Protein AF-A0A1A9C2Y1-F1 (afdb_monomer_lite)

Structure (mmCIF, N/CA/C/O backbone):
data_AF-A0A1A9C2Y1-F1
#
_entry.id   AF-A0A1A9C2Y1-F1
#
loop_
_atom_site.group_PDB
_atom_site.id
_atom_site.type_symbol
_atom_site.label_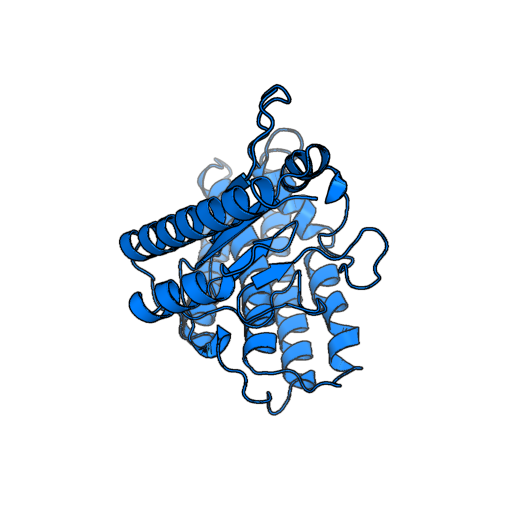atom_id
_atom_site.label_alt_id
_atom_site.label_comp_id
_atom_site.label_asym_id
_atom_site.label_entity_id
_atom_site.label_seq_id
_atom_site.pdbx_PDB_ins_code
_atom_site.Cartn_x
_atom_site.Cartn_y
_atom_site.Cartn_z
_atom_site.occupancy
_atom_site.B_iso_or_equiv
_atom_site.auth_seq_id
_atom_site.auth_comp_id
_atom_site.auth_asym_id
_atom_site.auth_atom_id
_atom_site.pdbx_PDB_model_num
ATOM 1 N N . MET A 1 1 ? -10.640 2.827 -10.480 1.00 33.88 1 MET A N 1
ATOM 2 C CA . MET A 1 1 ? -11.741 3.616 -9.890 1.00 33.88 1 MET A CA 1
ATOM 3 C C . MET A 1 1 ? -13.015 3.323 -10.674 1.00 33.88 1 MET A C 1
ATOM 5 O O . MET A 1 1 ? -13.205 3.885 -11.745 1.00 33.88 1 MET A O 1
ATOM 9 N N . LEU A 1 2 ? -13.829 2.359 -10.226 1.00 27.64 2 LEU A N 1
ATOM 10 C CA . LEU A 1 2 ? -15.118 2.088 -10.868 1.00 27.64 2 LEU A CA 1
ATOM 11 C C . LEU A 1 2 ? -16.067 3.246 -10.541 1.00 27.64 2 LEU A C 1
ATOM 13 O O . LEU A 1 2 ? -16.543 3.374 -9.415 1.00 27.64 2 LEU A O 1
ATOM 17 N N . LEU A 1 3 ? -16.323 4.096 -11.533 1.00 33.28 3 LEU A N 1
ATOM 18 C CA . LEU A 1 3 ? -17.452 5.016 -11.528 1.00 33.28 3 LEU A CA 1
ATOM 19 C C . LEU A 1 3 ? -18.730 4.173 -11.577 1.00 33.28 3 LEU A C 1
ATOM 21 O O . LEU A 1 3 ? -19.178 3.771 -12.648 1.00 33.28 3 LEU A O 1
ATOM 25 N N . LEU A 1 4 ? -19.321 3.885 -10.417 1.00 37.06 4 LEU A N 1
ATOM 26 C CA . LEU A 1 4 ? -20.728 3.502 -10.385 1.00 37.06 4 LEU A CA 1
ATOM 27 C C . LEU A 1 4 ? -21.527 4.713 -10.894 1.00 37.06 4 LEU A C 1
ATOM 29 O O . LEU A 1 4 ? -21.387 5.803 -10.328 1.00 37.06 4 LEU A O 1
ATOM 33 N N . PRO A 1 5 ? -22.342 4.577 -11.956 1.00 35.84 5 PRO A N 1
ATOM 34 C CA . PRO A 1 5 ? -23.186 5.672 -12.403 1.00 35.84 5 PRO A CA 1
ATOM 35 C C . PRO A 1 5 ? -24.089 6.107 -11.246 1.00 35.84 5 PRO A C 1
ATOM 37 O O . PRO A 1 5 ? -24.613 5.284 -10.495 1.00 35.84 5 PRO A O 1
ATOM 40 N N . ALA A 1 6 ? -24.245 7.422 -11.112 1.00 44.12 6 ALA A N 1
ATOM 41 C CA . ALA A 1 6 ? -24.878 8.156 -10.019 1.00 44.12 6 ALA A CA 1
ATOM 42 C C . ALA A 1 6 ? -26.389 7.884 -9.804 1.00 44.12 6 ALA A C 1
ATOM 44 O O . ALA A 1 6 ? -27.180 8.818 -9.675 1.00 44.12 6 ALA A O 1
ATOM 45 N N . ARG A 1 7 ? -26.843 6.624 -9.774 1.00 46.31 7 ARG A N 1
ATOM 46 C CA . ARG A 1 7 ? -28.264 6.261 -9.630 1.00 46.31 7 ARG A CA 1
ATOM 47 C C . ARG A 1 7 ? -28.515 4.999 -8.811 1.00 46.31 7 ARG A C 1
ATOM 49 O O . ARG A 1 7 ? -29.387 4.204 -9.145 1.00 46.31 7 ARG A O 1
ATOM 56 N N . VAL A 1 8 ? -27.859 4.854 -7.666 1.00 49.91 8 VAL A N 1
ATOM 57 C CA . VAL A 1 8 ? -28.444 4.032 -6.600 1.00 49.91 8 VAL A CA 1
ATOM 58 C C . VAL A 1 8 ? -29.188 4.975 -5.661 1.00 49.91 8 VAL A C 1
ATOM 60 O O . VAL A 1 8 ? -28.622 5.534 -4.732 1.00 49.91 8 VAL A O 1
ATOM 63 N N . ARG A 1 9 ? -30.492 5.164 -5.908 1.00 54.16 9 ARG A N 1
ATOM 64 C CA . ARG A 1 9 ? -31.430 5.887 -5.022 1.00 54.16 9 ARG A CA 1
ATOM 65 C C . ARG A 1 9 ? -31.745 5.072 -3.754 1.00 54.16 9 ARG A C 1
ATOM 67 O O . ARG A 1 9 ? -32.854 5.130 -3.233 1.00 54.16 9 ARG A O 1
ATOM 74 N N . ARG A 1 10 ? -30.805 4.243 -3.298 1.00 66.25 10 ARG A N 1
ATOM 75 C CA . ARG A 1 10 ? -30.921 3.520 -2.033 1.00 66.25 10 ARG A CA 1
ATOM 76 C C . ARG A 1 10 ? -30.261 4.386 -0.972 1.00 66.25 10 ARG A C 1
ATOM 78 O O . ARG A 1 10 ? -29.256 5.035 -1.241 1.00 66.25 10 ARG A O 1
ATOM 85 N N . ARG A 1 11 ? -30.866 4.422 0.209 1.00 75.75 11 ARG A N 1
ATOM 86 C CA . ARG A 1 11 ? -30.309 5.044 1.409 1.00 75.75 11 ARG A CA 1
ATOM 87 C C . ARG A 1 11 ? -29.709 3.911 2.245 1.00 75.75 11 ARG A C 1
ATOM 89 O O . ARG A 1 11 ? -30.398 3.429 3.141 1.00 75.75 11 ARG A O 1
ATOM 96 N N . PRO A 1 12 ? -28.535 3.362 1.867 1.00 85.25 12 PRO A N 1
ATOM 97 C CA . PRO A 1 12 ? -27.938 2.279 2.635 1.00 85.25 12 PRO A CA 1
ATOM 98 C C . PRO A 1 12 ? -27.649 2.769 4.053 1.00 85.25 12 PRO A C 1
ATOM 100 O O . PRO A 1 12 ? -27.419 3.955 4.247 1.00 85.25 12 PRO A O 1
ATOM 103 N N . VAL A 1 13 ? -27.635 1.867 5.030 1.00 88.50 13 VAL A N 1
ATOM 104 C CA . VAL A 1 13 ? -27.127 2.181 6.378 1.00 88.50 13 VAL A CA 1
ATOM 105 C C . VAL A 1 13 ? -25.597 2.072 6.439 1.00 88.50 13 VAL A C 1
ATOM 107 O O . VAL A 1 13 ? -24.958 2.739 7.251 1.00 88.50 13 VAL A O 1
ATOM 110 N N . LEU A 1 14 ? -25.016 1.282 5.527 1.00 92.44 14 LEU A N 1
ATOM 111 C CA . LEU A 1 14 ? -23.586 1.029 5.385 1.00 92.44 14 LEU A CA 1
ATOM 112 C C . LEU A 1 14 ? -23.216 0.808 3.909 1.00 92.44 14 LEU A C 1
ATOM 114 O O . LEU A 1 14 ? -23.915 0.094 3.189 1.00 92.44 14 LEU A O 1
ATOM 118 N N . GLN A 1 15 ? -22.095 1.381 3.479 1.00 93.44 15 GLN A N 1
ATOM 119 C CA . GLN A 1 15 ? -21.384 1.015 2.255 1.00 93.44 15 GLN A CA 1
ATOM 120 C C . GLN A 1 15 ? -20.050 0.369 2.630 1.00 93.44 15 GLN A C 1
ATOM 122 O O . GLN A 1 15 ? -19.285 0.948 3.394 1.00 93.44 15 GLN A O 1
ATOM 127 N N . CYS A 1 16 ? -19.733 -0.786 2.052 1.00 94.12 16 CYS A N 1
ATOM 128 C CA . CYS A 1 16 ? -18.416 -1.400 2.191 1.00 94.12 16 CYS A CA 1
ATOM 129 C C . CYS A 1 16 ? -17.666 -1.313 0.863 1.00 94.12 16 CYS A C 1
ATOM 131 O O . CYS A 1 16 ? -18.211 -1.668 -0.182 1.00 94.12 16 CYS A O 1
ATOM 133 N N . SER A 1 17 ? -16.424 -0.841 0.905 1.00 92.44 17 SER A N 1
ATOM 134 C CA . SER A 1 17 ? -15.496 -0.879 -0.222 1.00 92.44 17 SER A CA 1
ATOM 135 C C . SER A 1 17 ? -14.373 -1.836 0.143 1.00 92.44 17 SER A C 1
ATOM 137 O O . SER A 1 17 ? -13.607 -1.549 1.057 1.00 92.44 17 SER A O 1
ATOM 139 N N . LEU A 1 18 ? -14.304 -2.976 -0.539 1.00 94.19 18 LEU A N 1
ATOM 140 C CA . LEU A 1 18 ? -13.282 -3.990 -0.290 1.00 94.19 18 LEU A CA 1
ATOM 141 C C . LEU A 1 18 ? -12.064 -3.708 -1.159 1.00 94.19 18 LEU A C 1
ATOM 143 O O . LEU A 1 18 ? -12.190 -3.597 -2.380 1.00 94.19 18 LEU A O 1
ATOM 147 N N . HIS A 1 19 ? -10.908 -3.596 -0.525 1.00 91.19 19 HIS A N 1
ATOM 148 C CA . HIS A 1 19 ? -9.633 -3.328 -1.168 1.00 91.19 19 HIS A CA 1
ATOM 149 C C . HIS A 1 19 ? -8.573 -4.304 -0.678 1.00 91.19 19 HIS A C 1
ATOM 151 O O . HIS A 1 19 ? -8.738 -5.011 0.322 1.00 91.19 19 HIS A O 1
ATOM 157 N N . SER A 1 20 ? -7.486 -4.354 -1.433 1.00 87.81 20 SER A N 1
ATOM 158 C CA . SER A 1 20 ? -6.290 -5.071 -1.046 1.00 87.81 20 SER A CA 1
ATOM 159 C C . SER A 1 20 ? -5.116 -4.120 -1.165 1.00 87.81 20 SER A C 1
ATOM 161 O O . SER A 1 20 ? -4.866 -3.557 -2.236 1.00 87.81 20 SER A O 1
ATOM 163 N N . VAL A 1 21 ? -4.405 -3.954 -0.057 1.00 88.69 21 VAL A N 1
ATOM 164 C CA . VAL A 1 21 ? -3.142 -3.232 -0.038 1.00 88.69 21 VAL A CA 1
ATOM 165 C C . VAL A 1 21 ? -2.031 -4.192 -0.457 1.00 88.69 21 VAL A C 1
ATOM 167 O O . VAL A 1 21 ? -2.043 -5.366 -0.090 1.00 88.69 21 VAL A O 1
ATOM 170 N N . ASP A 1 22 ? -1.068 -3.704 -1.241 1.00 89.94 22 ASP A N 1
ATOM 171 C CA . ASP A 1 22 ? 0.021 -4.545 -1.749 1.00 89.94 22 ASP A CA 1
ATOM 172 C C . ASP A 1 22 ? 0.800 -5.192 -0.591 1.00 89.94 22 ASP A C 1
ATOM 174 O O . ASP A 1 22 ? 0.931 -6.413 -0.537 1.00 89.94 22 ASP A O 1
ATOM 178 N N . ALA A 1 23 ? 1.258 -4.380 0.368 1.00 94.38 23 ALA A N 1
ATOM 179 C CA . ALA A 1 23 ? 2.006 -4.836 1.533 1.00 94.38 23 ALA A CA 1
ATOM 180 C C . ALA A 1 23 ? 1.654 -4.048 2.805 1.00 94.38 23 ALA A C 1
ATOM 182 O O . ALA A 1 23 ? 1.215 -2.902 2.708 1.00 94.38 23 ALA A O 1
ATOM 183 N N . GLY A 1 24 ? 1.877 -4.642 3.981 1.00 94.31 24 GLY A N 1
ATOM 184 C CA . GLY A 1 24 ? 1.670 -3.991 5.282 1.00 94.31 24 GLY A CA 1
ATOM 185 C C . GLY A 1 24 ? 0.823 -4.825 6.243 1.00 94.31 24 GLY A C 1
ATOM 186 O O . GLY A 1 24 ? 0.864 -6.055 6.220 1.00 94.31 24 GLY A O 1
ATOM 187 N N . GLY A 1 25 ? 0.056 -4.146 7.091 1.00 94.69 25 GLY A N 1
ATOM 188 C CA . GLY A 1 25 ? -0.995 -4.727 7.924 1.00 94.69 25 GLY A CA 1
ATOM 189 C C . GLY A 1 25 ? -2.395 -4.444 7.372 1.00 94.69 25 GLY A C 1
ATOM 190 O O . GLY A 1 25 ? -2.571 -3.685 6.416 1.00 94.69 25 GLY A O 1
ATOM 191 N N . SER A 1 26 ? -3.410 -5.049 7.983 1.00 95.44 26 SER A N 1
ATOM 192 C CA . SER A 1 26 ? -4.811 -4.767 7.666 1.00 95.44 26 SER A CA 1
ATOM 193 C C . SER A 1 26 ? -5.324 -3.551 8.431 1.00 95.44 26 SER A C 1
ATOM 195 O O . SER A 1 26 ? -4.940 -3.316 9.579 1.00 95.44 26 SER A O 1
ATOM 197 N N . TRP A 1 27 ? -6.204 -2.782 7.794 1.00 94.06 27 TRP A N 1
ATOM 198 C CA . TRP A 1 27 ? -6.873 -1.640 8.405 1.00 94.06 27 TRP A CA 1
ATOM 199 C C . TRP A 1 27 ? -8.225 -1.345 7.757 1.00 94.06 27 TRP A C 1
ATOM 201 O O . TRP A 1 27 ? -8.563 -1.845 6.684 1.00 94.06 27 TRP A O 1
ATOM 211 N N . VAL A 1 28 ? -9.010 -0.506 8.427 1.00 92.44 28 VAL A N 1
ATOM 212 C CA . VAL A 1 28 ? -10.295 -0.003 7.965 1.00 92.44 28 VAL A CA 1
ATOM 213 C C . VAL A 1 28 ? -10.290 1.516 8.019 1.00 92.44 28 VAL A C 1
ATOM 215 O O . VAL A 1 28 ? -10.006 2.094 9.065 1.00 92.44 28 VAL A O 1
ATOM 218 N N . GLN A 1 29 ? -10.679 2.165 6.923 1.00 89.81 29 GLN A N 1
ATOM 219 C CA . GLN A 1 29 ? -11.060 3.575 6.939 1.00 89.81 29 GLN A CA 1
ATOM 220 C C . GLN A 1 29 ? -12.571 3.720 7.069 1.00 89.81 29 GLN A C 1
ATOM 222 O O . GLN A 1 29 ? -13.332 3.118 6.312 1.00 89.81 29 GLN A O 1
ATOM 227 N N . LEU A 1 30 ? -13.018 4.578 7.972 1.00 89.44 30 LEU A N 1
ATOM 228 C CA . LEU A 1 30 ? -14.420 4.843 8.233 1.00 89.44 30 LEU A CA 1
ATOM 229 C C . LEU A 1 30 ? -14.751 6.306 7.958 1.00 89.44 30 LEU A C 1
ATOM 231 O O . LEU A 1 30 ? -14.003 7.198 8.341 1.00 89.44 30 LEU A O 1
ATOM 235 N N . THR A 1 31 ? -15.907 6.585 7.359 1.00 87.12 31 THR A N 1
ATOM 236 C CA . THR A 1 31 ? -16.425 7.969 7.290 1.00 87.12 31 THR A CA 1
ATOM 237 C C . THR A 1 31 ? -17.151 8.405 8.563 1.00 87.12 31 THR A C 1
ATOM 239 O O . THR A 1 31 ? -17.426 9.589 8.738 1.00 87.12 31 THR A O 1
ATOM 242 N N . ARG A 1 32 ? -17.487 7.451 9.437 1.00 86.25 32 ARG A N 1
ATOM 243 C CA . ARG A 1 32 ? -18.058 7.652 10.772 1.00 86.25 32 ARG A CA 1
ATOM 244 C C . ARG A 1 32 ? -17.702 6.454 11.639 1.00 86.25 32 ARG A C 1
ATOM 246 O O . ARG A 1 32 ? -17.682 5.335 11.134 1.00 86.25 32 ARG A O 1
ATOM 253 N N . GLU A 1 33 ? -17.502 6.675 12.932 1.00 88.81 33 GLU A N 1
ATOM 254 C CA . GLU A 1 33 ? -17.335 5.593 13.900 1.00 88.81 33 GLU A CA 1
ATOM 255 C C . GLU A 1 33 ? -18.442 4.530 13.813 1.00 88.81 33 GLU A C 1
ATOM 257 O O . GLU A 1 33 ? -19.633 4.830 13.647 1.00 88.81 33 GLU A O 1
ATOM 262 N N . LEU A 1 34 ? -18.014 3.276 13.958 1.00 91.69 34 LEU A N 1
ATOM 263 C CA . LEU A 1 34 ? -18.851 2.086 14.064 1.00 91.69 34 LEU A CA 1
ATOM 264 C C . LEU A 1 34 ? -18.491 1.368 15.375 1.00 91.69 34 LEU A C 1
ATOM 266 O O . LEU A 1 34 ? -17.497 0.635 15.419 1.00 91.69 34 LEU A O 1
ATOM 270 N N . PRO A 1 35 ? -19.254 1.585 16.464 1.00 91.25 35 PRO A N 1
ATOM 271 C CA . PRO A 1 35 ? -18.962 0.998 17.767 1.00 91.25 35 PRO A CA 1
ATOM 272 C C . PRO A 1 35 ? -18.840 -0.525 17.708 1.00 91.25 35 PRO A C 1
ATOM 274 O O . PRO A 1 35 ? -19.635 -1.199 17.049 1.00 91.25 35 PRO A O 1
ATOM 277 N N . GLY A 1 36 ? -17.841 -1.067 18.404 1.00 90.69 36 GLY A N 1
ATOM 278 C CA . GLY A 1 36 ? -17.565 -2.505 18.461 1.00 90.69 36 GLY A CA 1
ATOM 279 C C . GLY A 1 36 ? -16.817 -3.077 17.252 1.00 90.69 36 GLY A C 1
ATOM 280 O O . GLY A 1 36 ? -16.314 -4.193 17.351 1.00 90.69 36 GLY A O 1
ATOM 281 N N . LEU A 1 37 ? -16.670 -2.327 16.149 1.00 94.81 37 LEU A N 1
ATOM 282 C CA . LEU A 1 37 ? -15.955 -2.819 14.967 1.00 94.81 37 LEU A CA 1
ATOM 283 C C . LEU A 1 37 ? -14.483 -3.115 15.267 1.00 94.81 37 LEU A C 1
ATOM 285 O O . LEU A 1 37 ? -13.979 -4.141 14.834 1.00 94.81 37 LEU A O 1
ATOM 289 N N . ALA A 1 38 ? -13.817 -2.249 16.034 1.00 93.50 38 ALA A N 1
ATOM 290 C CA . ALA A 1 38 ? -12.411 -2.403 16.402 1.00 93.50 38 ALA A CA 1
ATOM 291 C C . ALA A 1 38 ? -12.095 -3.775 17.018 1.00 93.50 38 ALA A C 1
ATOM 293 O O . ALA A 1 38 ? -11.135 -4.429 16.619 1.00 93.50 38 ALA A O 1
ATOM 294 N N . ALA A 1 39 ? -12.929 -4.223 17.962 1.00 94.69 39 ALA A N 1
ATOM 295 C CA . ALA A 1 39 ? -12.747 -5.502 18.639 1.00 94.69 39 ALA A CA 1
ATOM 296 C C . ALA A 1 39 ? -12.915 -6.678 17.665 1.00 94.69 39 ALA A C 1
ATOM 298 O O . ALA A 1 39 ? -12.020 -7.510 17.559 1.00 94.69 39 ALA A O 1
ATOM 299 N N . ALA A 1 40 ? -14.010 -6.694 16.897 1.00 96.38 40 ALA A N 1
ATOM 300 C CA . ALA A 1 40 ? -14.280 -7.754 15.923 1.00 96.38 40 ALA A CA 1
ATOM 301 C C . ALA A 1 40 ? -13.228 -7.805 14.798 1.00 96.38 40 ALA A C 1
ATOM 303 O O . ALA A 1 40 ? -12.848 -8.880 14.332 1.00 96.38 40 ALA A O 1
ATOM 304 N N . PHE A 1 41 ? -12.742 -6.638 14.368 1.00 96.75 41 PHE A N 1
ATOM 305 C CA . PHE A 1 41 ? -11.680 -6.513 13.378 1.00 96.75 41 PHE A CA 1
ATOM 306 C C . PHE A 1 41 ? -10.367 -7.102 13.900 1.00 96.75 41 PHE A C 1
ATOM 308 O O . PHE A 1 41 ? -9.785 -7.971 13.252 1.00 96.75 41 PHE A O 1
ATOM 315 N N . GLY A 1 42 ? -9.941 -6.695 15.100 1.00 96.31 42 GLY A N 1
ATOM 316 C CA . GLY A 1 42 ? -8.719 -7.202 15.721 1.00 96.31 42 GLY A CA 1
ATOM 317 C C . GLY A 1 42 ? -8.761 -8.702 16.013 1.00 96.31 42 GLY A C 1
ATOM 318 O O . GLY A 1 42 ? -7.795 -9.401 15.722 1.00 96.31 42 GLY A O 1
ATOM 319 N N . GLU A 1 43 ? -9.888 -9.218 16.510 1.00 97.56 43 GLU A N 1
ATOM 320 C CA . GLU A 1 43 ? -10.086 -10.654 16.754 1.00 97.56 43 GLU A CA 1
ATOM 321 C C . GLU A 1 43 ? -9.965 -11.462 15.457 1.00 97.56 43 GLU A C 1
ATOM 323 O O . GLU A 1 43 ? -9.186 -12.413 15.379 1.00 97.56 43 GLU A O 1
ATOM 328 N N . SER A 1 44 ? -10.648 -11.028 14.391 1.00 98.25 44 SER A N 1
ATOM 329 C CA . SER A 1 44 ? -10.538 -11.687 13.091 1.00 98.25 44 SER A CA 1
ATOM 330 C C . SER A 1 44 ? -9.116 -11.646 12.529 1.00 98.25 44 SER A C 1
ATOM 332 O O . SER A 1 44 ? -8.694 -12.623 11.911 1.00 98.25 44 SER A O 1
ATOM 334 N N . ALA A 1 45 ? -8.403 -10.530 12.686 1.00 97.44 45 ALA A N 1
ATOM 335 C CA . ALA A 1 45 ? -7.035 -10.395 12.202 1.00 97.44 45 ALA A CA 1
ATOM 336 C C . ALA A 1 45 ? -6.090 -11.344 12.960 1.00 97.44 45 ALA A C 1
ATOM 338 O O . ALA A 1 45 ? -5.323 -12.083 12.336 1.00 97.44 45 ALA A O 1
ATOM 339 N N . ALA A 1 46 ? -6.216 -11.399 14.290 1.00 97.38 46 ALA A N 1
ATOM 340 C CA . ALA A 1 46 ? -5.429 -12.272 15.154 1.00 97.38 46 ALA A CA 1
ATOM 341 C C . ALA A 1 46 ? -5.638 -13.760 14.827 1.00 97.38 46 ALA A C 1
ATOM 343 O O . ALA A 1 46 ? -4.662 -14.480 14.616 1.00 97.38 46 ALA A O 1
ATOM 344 N N . GLU A 1 47 ? -6.890 -14.217 14.702 1.00 98.25 47 GLU A N 1
ATOM 345 C CA . GLU A 1 47 ? -7.205 -15.616 14.366 1.00 98.25 47 GLU A CA 1
ATOM 346 C C . GLU A 1 47 ? -6.643 -16.051 13.005 1.00 98.25 47 GLU A C 1
ATOM 348 O O . GLU A 1 47 ? -6.246 -17.203 12.819 1.00 98.25 47 GLU A O 1
ATOM 353 N N . LEU A 1 48 ? -6.583 -15.128 12.043 1.00 98.06 48 LEU A N 1
ATOM 354 C CA . LEU A 1 48 ? -6.097 -15.400 10.689 1.00 98.06 48 LEU A CA 1
ATOM 355 C C . LEU A 1 48 ? -4.583 -15.167 10.536 1.00 98.06 48 LEU A C 1
ATOM 357 O O . LEU A 1 48 ? -4.011 -15.485 9.482 1.00 98.06 48 LEU A O 1
ATOM 361 N N . GLY A 1 49 ? -3.919 -14.661 11.580 1.00 97.00 49 GLY A N 1
ATOM 362 C CA . GLY A 1 49 ? -2.498 -14.318 11.573 1.00 97.00 49 GLY A CA 1
ATOM 363 C C . GLY A 1 49 ? -2.175 -13.144 10.645 1.00 97.00 49 GLY A C 1
ATOM 364 O O . GLY A 1 49 ? -1.152 -13.165 9.951 1.00 97.00 49 GLY A O 1
ATOM 365 N N . ILE A 1 50 ? -3.062 -12.151 10.576 1.00 97.50 50 ILE A N 1
ATOM 366 C CA . ILE A 1 50 ? -2.904 -10.930 9.781 1.00 97.50 50 ILE A CA 1
ATOM 367 C C . ILE A 1 50 ? -2.538 -9.786 10.744 1.00 97.50 50 ILE A C 1
ATOM 369 O O . ILE A 1 50 ? -3.326 -9.500 11.642 1.00 97.50 50 ILE A O 1
ATOM 373 N N . PRO A 1 51 ? -1.372 -9.132 10.594 1.00 95.94 51 PRO A N 1
ATOM 374 C CA . PRO A 1 51 ? -0.989 -8.005 11.443 1.00 95.94 51 PRO A CA 1
ATOM 375 C C . PRO A 1 51 ? -1.932 -6.822 11.233 1.00 95.94 51 PRO A C 1
ATOM 377 O O . PRO A 1 51 ? -2.372 -6.576 10.104 1.00 95.94 51 PRO A O 1
ATOM 380 N N . LEU A 1 52 ? -2.211 -6.066 12.292 1.00 94.44 52 LEU A N 1
ATOM 381 C CA . LEU A 1 52 ? -2.934 -4.802 12.172 1.00 94.44 52 LEU A CA 1
ATOM 382 C C . LEU A 1 52 ? -1.971 -3.687 11.783 1.00 94.44 52 LEU A C 1
ATOM 384 O O . LEU A 1 52 ? -0.875 -3.586 12.327 1.00 94.44 52 LEU A O 1
ATOM 388 N N . GLN A 1 53 ? -2.394 -2.827 10.862 1.00 90.62 53 GLN A N 1
ATOM 389 C CA . GLN A 1 53 ? -1.612 -1.658 10.491 1.00 90.62 53 GLN A CA 1
ATOM 390 C C . GLN A 1 53 ? -1.712 -0.593 11.590 1.00 90.62 53 GLN A C 1
ATOM 392 O O . GLN A 1 53 ? -2.795 -0.088 11.903 1.00 90.62 53 GLN A O 1
ATOM 397 N N . HIS A 1 54 ? -0.563 -0.234 12.154 1.00 83.31 54 HIS A N 1
ATOM 398 C CA . HIS A 1 54 ? -0.392 0.928 13.016 1.00 83.31 54 HIS A CA 1
ATOM 399 C C . HIS A 1 54 ? 0.257 2.054 12.214 1.00 83.31 54 HIS A C 1
ATOM 401 O O . HIS A 1 54 ? 1.350 1.888 11.679 1.00 83.31 54 HIS A O 1
ATOM 407 N N . GLY A 1 55 ? -0.451 3.181 12.105 1.00 66.38 55 GLY A N 1
ATOM 408 C CA . GLY A 1 55 ? -0.081 4.276 11.209 1.00 66.38 55 GLY A CA 1
ATOM 409 C C . GLY A 1 55 ? -0.311 3.904 9.740 1.00 66.38 55 GLY A C 1
ATOM 410 O O . GLY A 1 55 ? 0.086 2.842 9.277 1.00 66.38 55 GLY A O 1
ATOM 411 N N . THR A 1 56 ? -0.968 4.762 8.971 1.00 63.88 56 THR A N 1
ATOM 412 C CA . THR A 1 56 ? -1.028 4.639 7.505 1.00 63.88 56 THR A CA 1
ATOM 413 C C . THR A 1 56 ? -0.520 5.933 6.903 1.00 63.88 56 THR A C 1
ATOM 415 O O . THR A 1 56 ? -0.617 6.978 7.541 1.00 63.88 56 THR A O 1
ATOM 418 N N . TYR A 1 57 ? 0.009 5.890 5.678 1.00 62.31 57 TYR A N 1
ATOM 419 C CA . TYR A 1 57 ? 0.462 7.107 4.999 1.00 62.31 57 TYR A CA 1
ATOM 420 C C . TYR A 1 57 ? -0.634 8.177 4.964 1.00 62.31 57 TYR A C 1
ATOM 422 O O . TYR A 1 57 ? -0.346 9.318 5.279 1.00 62.31 57 TYR A O 1
ATOM 430 N N . ASP A 1 58 ? -1.888 7.801 4.697 1.00 61.44 58 ASP A N 1
ATOM 431 C CA . ASP A 1 58 ? -3.003 8.748 4.560 1.00 61.44 58 ASP A CA 1
ATOM 432 C C . ASP A 1 58 ? -3.607 9.209 5.906 1.00 61.44 58 ASP A C 1
ATOM 434 O O . ASP A 1 58 ? -4.298 10.229 5.952 1.00 61.44 58 ASP A O 1
ATOM 438 N N . ALA A 1 59 ? -3.343 8.488 7.004 1.00 57.22 59 ALA A N 1
ATOM 439 C CA . ALA A 1 59 ? -3.916 8.755 8.330 1.00 57.22 59 ALA A CA 1
ATOM 440 C C . ALA A 1 59 ? -2.868 8.879 9.449 1.00 57.22 59 ALA A C 1
ATOM 442 O O . ALA A 1 59 ? -3.207 8.738 10.627 1.00 57.22 59 ALA A O 1
ATOM 443 N N . LEU A 1 60 ? -1.604 9.148 9.101 1.00 60.97 60 LEU A N 1
ATOM 444 C CA . LEU A 1 60 ? -0.481 9.180 10.048 1.00 60.97 60 LEU A CA 1
ATOM 445 C C . LEU A 1 60 ? -0.696 10.184 11.195 1.00 60.97 60 LEU A C 1
ATOM 447 O O . LEU A 1 60 ? -0.205 9.973 12.297 1.00 60.97 60 LEU A O 1
ATOM 451 N N . TYR A 1 61 ? -1.472 11.245 10.950 1.00 60.56 61 TYR A N 1
ATOM 452 C CA . TYR A 1 61 ? -1.793 12.293 11.928 1.00 60.56 61 TYR A CA 1
ATOM 453 C C . TYR A 1 61 ? -3.214 12.216 12.493 1.00 60.56 61 TYR A C 1
ATOM 455 O O . TYR A 1 61 ? -3.673 13.167 13.123 1.00 60.56 61 TYR A O 1
ATOM 463 N N . TRP A 1 62 ? -3.967 11.155 12.200 1.00 67.94 62 TRP A N 1
ATOM 464 C CA . TRP A 1 62 ? -5.350 11.064 12.659 1.00 67.94 62 TRP A CA 1
ATOM 465 C C . TRP A 1 62 ? -5.391 10.537 14.090 1.00 67.94 62 TRP A C 1
ATOM 467 O O . TRP A 1 62 ? -4.728 9.549 14.416 1.00 67.94 62 TRP A O 1
ATOM 477 N N . ASP A 1 63 ? -6.228 11.155 14.921 1.00 60.62 63 ASP A N 1
ATOM 478 C CA . ASP A 1 63 ? -6.628 10.580 16.202 1.00 60.62 63 ASP A CA 1
ATOM 479 C C . ASP A 1 63 ? -7.508 9.360 15.918 1.00 60.62 63 ASP A C 1
ATOM 481 O O . ASP A 1 63 ? -8.700 9.461 15.625 1.00 60.62 63 ASP A O 1
ATOM 485 N N . ASN A 1 64 ? -6.879 8.190 15.923 1.00 69.00 64 ASN A N 1
ATOM 486 C CA . ASN A 1 64 ? -7.520 6.938 15.558 1.00 69.00 64 ASN A CA 1
ATOM 487 C C . ASN A 1 64 ? -8.062 6.234 16.814 1.00 69.00 64 ASN A C 1
ATOM 489 O O . ASN A 1 64 ? -7.332 6.105 17.800 1.00 69.00 64 ASN A O 1
ATOM 493 N N . PRO A 1 65 ? -9.315 5.741 16.801 1.00 62.56 65 PRO A N 1
ATOM 494 C CA . PRO A 1 65 ? -9.960 5.158 17.982 1.00 62.56 65 PRO A CA 1
ATOM 495 C C . PRO A 1 65 ? -9.312 3.846 18.445 1.00 62.56 65 PRO A C 1
ATOM 497 O O . PRO A 1 65 ? -9.450 3.463 19.607 1.00 62.56 65 PRO A O 1
ATOM 500 N N . SER A 1 66 ? -8.628 3.133 17.547 1.00 75.88 66 SER A N 1
ATOM 501 C CA . SER A 1 66 ? -7.944 1.875 17.844 1.00 75.88 66 SER A CA 1
ATOM 502 C C . SER A 1 66 ? -6.951 1.502 16.733 1.00 75.88 66 SER A C 1
ATOM 504 O O . SER A 1 66 ? -7.064 2.016 15.617 1.00 75.88 66 SER A O 1
ATOM 506 N N . PRO A 1 67 ? -6.027 0.555 16.985 1.00 78.12 67 PRO A N 1
ATOM 507 C CA . PRO A 1 67 ? -5.225 -0.083 15.942 1.00 78.12 67 PRO A CA 1
ATOM 508 C C . PRO A 1 67 ? -6.044 -0.509 14.722 1.00 78.12 67 PRO A C 1
ATOM 510 O O . PRO A 1 67 ? -7.134 -1.064 14.879 1.00 78.12 67 PRO A O 1
ATOM 513 N N . GLY A 1 68 ? -5.531 -0.240 13.520 1.00 84.81 68 GLY A N 1
ATOM 514 C CA . GLY A 1 68 ? -6.174 -0.618 12.264 1.00 84.81 68 GLY A CA 1
ATOM 515 C C . GLY A 1 68 ? -7.542 0.022 11.996 1.00 84.81 68 GLY A C 1
ATOM 516 O O . GLY A 1 68 ? -8.176 -0.363 11.023 1.00 84.81 68 GLY A O 1
ATOM 517 N N . ILE A 1 69 ? -8.024 0.974 12.804 1.00 89.75 69 ILE A N 1
ATOM 518 C CA . ILE A 1 69 ? -9.282 1.692 12.552 1.00 89.75 69 ILE A CA 1
ATOM 519 C C . ILE A 1 69 ? -8.983 3.177 12.408 1.00 89.75 69 ILE A C 1
ATOM 521 O O . ILE A 1 69 ? -8.598 3.836 13.369 1.00 89.75 69 ILE A O 1
ATOM 525 N N . HIS A 1 70 ? -9.225 3.713 11.218 1.00 86.25 70 HIS A N 1
ATOM 526 C CA . HIS A 1 70 ? -8.992 5.110 10.883 1.00 86.25 70 HIS A CA 1
ATOM 527 C C . HIS A 1 70 ? -10.310 5.800 10.571 1.00 86.25 70 HIS A C 1
ATOM 529 O O . HIS A 1 70 ? -11.008 5.409 9.639 1.00 86.25 70 HIS A O 1
ATOM 535 N N . VAL A 1 71 ? -10.677 6.830 11.329 1.00 84.94 71 VAL A N 1
ATOM 536 C CA . VAL A 1 71 ? -11.938 7.555 11.113 1.00 84.94 71 VAL A CA 1
ATOM 537 C C . VAL A 1 71 ? -11.633 8.890 10.462 1.00 84.94 71 VAL A C 1
ATOM 539 O O . VAL A 1 71 ? -10.817 9.655 10.964 1.00 84.94 71 VAL A O 1
ATOM 542 N N . LEU A 1 72 ? -12.301 9.166 9.343 1.00 78.25 72 LEU A N 1
ATOM 543 C CA . LEU A 1 72 ? -12.127 10.397 8.590 1.00 78.25 72 LEU A CA 1
ATOM 544 C C . LEU A 1 72 ? -12.355 11.611 9.505 1.00 78.25 72 LEU A C 1
ATOM 546 O O . LEU A 1 72 ? -13.458 11.763 10.044 1.00 78.25 72 LEU A O 1
ATOM 550 N N . PRO A 1 73 ? -11.370 12.516 9.617 1.00 71.25 73 PRO A N 1
ATOM 551 C CA . PRO A 1 73 ? -11.530 13.741 10.373 1.00 71.25 73 PRO A CA 1
ATOM 552 C C . PRO A 1 73 ? -12.650 14.624 9.795 1.00 71.25 73 PRO A C 1
ATOM 554 O O . PRO A 1 73 ? -12.870 14.626 8.570 1.00 71.25 73 PRO A O 1
ATOM 557 N N . PRO A 1 74 ? -13.336 15.425 10.633 1.00 67.44 74 PRO A N 1
ATOM 558 C CA . PRO A 1 74 ? -14.354 16.364 10.175 1.00 67.44 74 PRO A CA 1
ATOM 559 C C . PRO A 1 74 ? -13.837 17.303 9.069 1.00 67.44 74 PRO A C 1
ATOM 561 O O . PRO A 1 74 ? -12.644 17.621 9.031 1.00 67.44 74 PRO A O 1
ATOM 564 N N . PRO A 1 75 ? -14.707 17.783 8.159 1.00 64.31 75 PRO A N 1
ATOM 565 C CA . PRO A 1 75 ? -14.318 18.790 7.174 1.00 64.31 75 PRO A CA 1
ATOM 566 C C . PRO A 1 75 ? -13.663 20.010 7.843 1.00 64.31 75 PRO A C 1
ATOM 568 O O . PRO A 1 75 ? -14.180 20.519 8.835 1.00 64.31 75 PRO A O 1
ATOM 571 N N . GLY A 1 76 ? -12.532 20.474 7.302 1.00 55.31 76 GLY A N 1
ATOM 572 C CA . GLY A 1 76 ? -11.801 21.639 7.821 1.00 55.31 76 GLY A CA 1
ATOM 573 C C . GLY A 1 76 ? -10.791 21.356 8.942 1.00 55.31 76 GLY A C 1
ATOM 574 O O . GLY A 1 76 ? -10.140 22.290 9.402 1.00 55.31 76 GLY A O 1
ATOM 575 N N . SER A 1 77 ? -10.608 20.103 9.375 1.00 58.50 77 SER A N 1
ATOM 576 C CA . SER A 1 77 ? -9.528 19.756 10.310 1.00 58.50 77 SER A CA 1
ATOM 577 C C . SER A 1 77 ? -8.154 19.798 9.623 1.00 58.50 77 SER A C 1
ATOM 579 O O . SER A 1 77 ? -8.004 19.230 8.539 1.00 58.50 77 SER A O 1
ATOM 581 N N . GLY A 1 78 ? -7.129 20.339 10.289 1.00 53.16 78 GLY A N 1
ATOM 582 C CA . GLY A 1 78 ? -5.734 20.315 9.814 1.00 53.16 78 GLY A CA 1
ATOM 583 C C . GLY A 1 78 ? -5.075 18.925 9.768 1.00 53.16 78 GLY A C 1
ATOM 584 O O . GLY A 1 78 ? -3.930 18.815 9.355 1.00 53.16 78 GLY A O 1
ATOM 585 N N . ALA A 1 79 ? -5.787 17.866 10.170 1.00 54.12 79 ALA A N 1
ATOM 586 C CA . ALA A 1 79 ? -5.300 16.484 10.198 1.00 54.12 79 ALA A CA 1
ATOM 587 C C . ALA A 1 79 ? -5.351 15.763 8.831 1.00 54.12 79 ALA A C 1
ATOM 589 O O . ALA A 1 79 ? -4.926 14.614 8.724 1.00 54.12 79 ALA A O 1
ATOM 590 N N . ARG A 1 80 ? -5.885 16.395 7.774 1.00 56.66 80 ARG A N 1
ATOM 591 C CA . ARG A 1 80 ? -5.885 15.820 6.417 1.00 56.66 80 ARG A CA 1
ATOM 592 C C . ARG A 1 80 ? -4.559 16.156 5.724 1.00 56.66 80 ARG A C 1
ATOM 594 O O . ARG A 1 80 ? -4.258 17.328 5.525 1.00 56.66 80 ARG A O 1
ATOM 601 N N . LEU A 1 81 ? -3.781 15.136 5.359 1.00 48.91 81 LEU A N 1
ATOM 602 C CA . LEU A 1 81 ? -2.551 15.295 4.577 1.00 48.91 81 LEU A CA 1
ATOM 603 C C . LEU A 1 81 ? -2.835 15.941 3.215 1.00 48.91 81 LEU A C 1
ATOM 605 O O . LEU A 1 81 ? -3.838 15.632 2.578 1.00 48.91 81 LEU A O 1
ATOM 609 N N . ALA A 1 82 ? -1.939 16.821 2.758 1.00 44.97 82 ALA A N 1
ATOM 610 C CA . ALA A 1 82 ? -2.074 17.507 1.470 1.00 44.97 82 ALA A CA 1
ATOM 611 C C . ALA A 1 82 ? -2.045 16.528 0.280 1.00 44.97 82 ALA A C 1
ATOM 613 O O . ALA A 1 82 ? -2.822 16.668 -0.662 1.00 44.97 82 ALA A O 1
ATOM 614 N N . ALA A 1 83 ? -1.210 15.487 0.352 1.00 42.75 83 ALA A N 1
ATOM 615 C CA . ALA A 1 83 ? -1.197 14.408 -0.627 1.00 42.75 83 ALA A CA 1
ATOM 616 C C . ALA A 1 83 ? -2.396 13.471 -0.395 1.00 42.75 83 ALA A C 1
ATOM 618 O O . ALA A 1 83 ? -2.531 12.875 0.668 1.00 42.75 83 ALA A O 1
ATOM 619 N N . GLY A 1 84 ? -3.283 13.352 -1.388 1.00 45.91 84 GLY A N 1
ATOM 620 C CA . GLY A 1 84 ? -4.426 12.426 -1.359 1.00 45.91 84 GLY A CA 1
ATOM 621 C C . GLY A 1 84 ? -5.749 12.990 -0.816 1.00 45.91 84 GLY A C 1
ATOM 622 O O . GLY A 1 84 ? -6.787 12.352 -0.996 1.00 45.91 84 GLY A O 1
ATOM 623 N N . ALA A 1 85 ? -5.767 14.191 -0.220 1.00 48.81 85 ALA A N 1
ATOM 624 C CA . ALA A 1 85 ? -7.000 14.813 0.289 1.00 48.81 85 ALA A CA 1
ATOM 625 C C . ALA A 1 85 ? -7.779 15.640 -0.749 1.00 48.81 85 ALA A C 1
ATOM 627 O O . ALA A 1 85 ? -8.940 16.000 -0.507 1.00 48.81 85 ALA A O 1
ATOM 628 N N . GLU A 1 86 ? -7.185 15.946 -1.904 1.00 48.47 86 GLU A N 1
ATOM 629 C CA . GLU A 1 86 ? -7.856 16.735 -2.932 1.00 48.47 86 GLU A CA 1
ATOM 630 C C . GLU A 1 86 ? -9.099 16.001 -3.453 1.00 48.47 86 GLU A C 1
ATOM 632 O O . GLU A 1 86 ? -9.031 14.903 -4.001 1.00 48.47 86 GLU A O 1
ATOM 637 N N . ASN A 1 87 ? -10.268 16.625 -3.293 1.00 53.75 87 ASN A N 1
ATOM 638 C CA . ASN A 1 87 ? -11.568 16.108 -3.730 1.00 53.75 87 ASN A CA 1
ATOM 639 C C . ASN A 1 87 ? -12.091 14.851 -3.000 1.00 53.75 87 ASN A C 1
ATOM 641 O O . ASN A 1 87 ? -13.020 14.223 -3.515 1.00 53.75 87 ASN A O 1
ATOM 645 N N . PHE A 1 88 ? -11.610 14.504 -1.796 1.00 61.44 88 PHE A N 1
ATOM 646 C CA . PHE A 1 88 ? -12.176 13.378 -1.023 1.00 61.44 88 PHE A CA 1
ATOM 647 C C . PHE A 1 88 ? -13.701 13.509 -0.829 1.00 61.44 88 PHE A C 1
ATOM 649 O O . PHE A 1 88 ? -14.448 12.539 -0.959 1.00 61.44 88 PHE A O 1
ATOM 656 N N . ASP A 1 89 ? -14.201 14.732 -0.638 1.00 62.66 89 ASP A N 1
ATOM 657 C CA . ASP A 1 89 ? -15.636 15.026 -0.503 1.00 62.66 89 ASP A CA 1
ATOM 658 C C . ASP A 1 89 ? -16.445 14.743 -1.793 1.00 62.66 89 ASP A C 1
ATOM 660 O O . ASP A 1 89 ? -17.676 14.625 -1.767 1.00 62.66 89 ASP A O 1
ATOM 664 N N . ARG A 1 90 ? -15.756 14.612 -2.936 1.00 66.31 90 ARG A N 1
ATOM 665 C CA . ARG A 1 90 ? -16.316 14.230 -4.243 1.00 66.31 90 ARG A CA 1
ATOM 666 C C . ARG A 1 90 ? -16.124 12.742 -4.553 1.00 66.31 90 ARG A C 1
ATOM 668 O O . ARG A 1 90 ? -16.654 12.276 -5.562 1.00 66.31 90 ARG A O 1
ATOM 675 N N . SER A 1 91 ? -15.413 11.998 -3.703 1.00 72.56 91 SER A N 1
ATOM 676 C CA . SER A 1 91 ? -15.278 10.546 -3.821 1.00 72.56 91 SER A CA 1
ATOM 677 C C . SER A 1 91 ? -16.624 9.850 -3.619 1.00 72.56 91 SER A C 1
ATOM 679 O O . SER A 1 91 ? -17.461 10.260 -2.806 1.00 72.56 91 SER A O 1
ATOM 681 N N . THR A 1 92 ? -16.811 8.719 -4.300 1.00 76.38 92 THR A N 1
ATOM 682 C CA . THR A 1 92 ? -17.933 7.802 -4.052 1.00 76.38 92 THR A CA 1
ATOM 683 C C . THR A 1 92 ? -17.942 7.266 -2.618 1.00 76.38 92 THR A C 1
ATOM 685 O O . THR A 1 92 ? -18.983 6.817 -2.140 1.00 76.38 92 THR A O 1
ATOM 688 N N . TRP A 1 93 ? -16.817 7.339 -1.900 1.00 79.06 93 TRP A N 1
ATOM 689 C CA . TRP A 1 93 ? -16.729 6.964 -0.487 1.00 79.06 93 TRP A CA 1
ATOM 690 C C . TRP A 1 93 ? -17.540 7.883 0.434 1.00 79.06 93 TRP A C 1
ATOM 692 O O . TRP A 1 93 ? -18.099 7.406 1.417 1.00 79.06 93 TRP A O 1
ATOM 702 N N . CYS A 1 94 ? -17.681 9.166 0.094 1.00 78.38 94 CYS A N 1
ATOM 703 C CA . CYS A 1 94 ? -18.444 10.143 0.883 1.00 78.38 94 CYS A CA 1
ATOM 704 C C . CYS A 1 94 ? -19.923 10.225 0.495 1.00 78.38 94 CYS A C 1
ATOM 706 O O . CYS A 1 94 ? -20.719 10.845 1.203 1.00 78.38 94 CYS A O 1
ATOM 708 N N . ALA A 1 95 ? -20.313 9.623 -0.632 1.00 80.12 95 ALA A N 1
ATOM 709 C CA . ALA A 1 95 ? -21.689 9.683 -1.116 1.00 80.12 95 ALA A CA 1
ATOM 710 C C . ALA A 1 95 ? -22.725 9.169 -0.087 1.00 80.12 95 ALA A C 1
ATOM 712 O O . ALA A 1 95 ? -23.757 9.831 0.064 1.00 80.12 95 ALA A O 1
ATOM 713 N N . PRO A 1 96 ? -22.473 8.077 0.670 1.00 81.81 96 PRO A N 1
ATOM 714 C CA . PRO A 1 96 ? -23.408 7.587 1.688 1.00 81.81 96 PRO A CA 1
ATOM 715 C C . PRO A 1 96 ? -23.590 8.534 2.882 1.00 81.81 96 PRO A C 1
ATOM 717 O O . PRO A 1 96 ? -24.696 8.621 3.419 1.00 81.81 96 PRO A O 1
ATOM 720 N N . SER A 1 97 ? -22.561 9.307 3.252 1.00 79.00 97 SER A N 1
ATOM 721 C CA . SER A 1 97 ? -22.609 10.233 4.394 1.00 79.00 97 SER A CA 1
ATOM 722 C C . SER A 1 97 ? -23.723 11.279 4.260 1.00 79.00 97 SER A C 1
ATOM 724 O O . SER A 1 97 ? -24.310 11.694 5.256 1.00 79.00 97 SER A O 1
ATOM 726 N N . ARG A 1 98 ? -24.107 11.638 3.024 1.00 78.25 98 ARG A N 1
ATOM 727 C CA . ARG A 1 98 ? -25.238 12.544 2.725 1.00 78.25 98 ARG A CA 1
ATOM 728 C C . ARG A 1 98 ? -26.597 12.010 3.195 1.00 78.25 98 ARG A C 1
ATOM 730 O O . ARG A 1 98 ? -27.552 12.773 3.295 1.00 78.25 98 ARG A O 1
ATOM 737 N N . TYR A 1 99 ? -26.691 10.711 3.469 1.00 78.06 99 TYR A N 1
ATOM 738 C CA . TYR A 1 99 ? -27.894 10.039 3.959 1.00 78.06 99 TYR A CA 1
ATOM 739 C C . TYR A 1 99 ? -27.761 9.575 5.418 1.00 78.06 99 TYR A C 1
ATOM 741 O O . TYR A 1 99 ? -28.605 8.818 5.889 1.00 78.06 99 TYR A O 1
ATOM 749 N N . GLY A 1 100 ? -26.719 10.012 6.136 1.00 80.81 100 GLY A N 1
ATOM 750 C CA . GLY A 1 100 ? -26.435 9.578 7.510 1.00 80.81 100 GLY A CA 1
ATOM 751 C C . GLY A 1 100 ? -25.848 8.165 7.620 1.00 80.81 100 GLY A C 1
ATOM 752 O O . GLY A 1 100 ? -25.769 7.625 8.726 1.00 80.81 100 GLY A O 1
ATOM 753 N N . ALA A 1 101 ? -25.446 7.577 6.490 1.00 87.06 101 ALA A N 1
ATOM 754 C CA . ALA A 1 101 ? -24.832 6.259 6.401 1.00 87.06 101 ALA A CA 1
ATOM 755 C C . ALA A 1 101 ? -23.313 6.326 6.586 1.00 87.06 101 ALA A C 1
ATOM 757 O O . ALA A 1 101 ? -22.695 7.349 6.286 1.00 87.06 101 ALA A O 1
ATOM 758 N N . ALA A 1 102 ? -22.712 5.220 7.021 1.00 90.31 102 ALA A N 1
ATOM 759 C CA . ALA A 1 102 ? -21.259 5.082 7.081 1.00 90.31 102 ALA A CA 1
ATOM 760 C C . ALA A 1 102 ? -20.714 4.401 5.816 1.00 90.31 102 ALA A C 1
ATOM 762 O O . ALA A 1 102 ? -21.389 3.575 5.197 1.00 90.31 102 ALA A O 1
ATOM 763 N N . THR A 1 103 ? -19.469 4.709 5.466 1.00 91.44 103 THR A N 1
ATOM 764 C CA . THR A 1 103 ? -18.659 3.916 4.539 1.00 91.44 103 THR A CA 1
ATOM 765 C C . THR A 1 103 ? -17.517 3.285 5.318 1.00 91.44 103 THR A C 1
ATOM 767 O O . THR A 1 103 ? -16.825 3.997 6.043 1.00 91.44 103 THR A O 1
ATOM 770 N N . ALA A 1 104 ? -17.312 1.982 5.133 1.00 93.19 104 ALA A N 1
ATOM 771 C CA . ALA A 1 104 ? -16.140 1.250 5.590 1.00 93.19 104 ALA A CA 1
ATOM 772 C C . ALA A 1 104 ? -15.294 0.820 4.385 1.00 93.19 104 ALA A C 1
ATOM 774 O O . ALA A 1 104 ? -15.747 0.053 3.533 1.00 93.19 104 ALA A O 1
ATOM 775 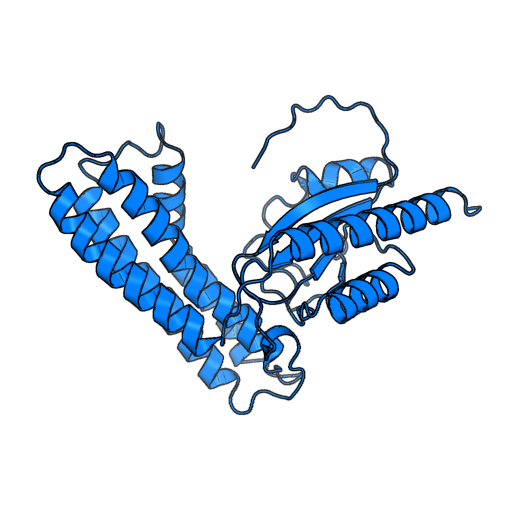N N . ILE A 1 105 ? -14.077 1.341 4.297 1.00 92.50 105 ILE A N 1
ATOM 776 C CA . ILE A 1 105 ? -13.052 0.938 3.336 1.00 92.50 105 ILE A CA 1
ATOM 777 C C . ILE A 1 105 ? -12.202 -0.106 4.047 1.00 92.50 105 ILE A C 1
ATOM 779 O O . ILE A 1 105 ? -11.543 0.231 5.020 1.00 92.50 105 ILE A O 1
ATOM 783 N N . VAL A 1 106 ? -12.272 -1.361 3.615 1.00 94.62 106 VAL A N 1
ATOM 784 C CA . VAL A 1 106 ? -11.576 -2.477 4.267 1.00 94.62 106 VAL A CA 1
ATOM 785 C C . VAL A 1 106 ? -10.362 -2.846 3.432 1.00 94.62 106 VAL A C 1
ATOM 787 O O . VAL A 1 106 ? -10.518 -3.262 2.284 1.00 94.62 106 VAL A O 1
ATOM 790 N N . GLU A 1 107 ? -9.178 -2.709 4.016 1.00 94.44 107 GLU A N 1
ATOM 791 C CA . GLU A 1 107 ? -7.887 -2.941 3.375 1.00 94.44 107 GLU A CA 1
ATOM 792 C C . GLU A 1 107 ? -7.225 -4.165 4.001 1.00 94.44 107 GLU A C 1
ATOM 794 O O . GLU A 1 107 ? -6.922 -4.189 5.198 1.00 94.44 107 GLU A O 1
ATOM 799 N N . VAL A 1 108 ? -7.004 -5.203 3.195 1.00 96.44 108 VAL A N 1
ATOM 800 C CA . VAL A 1 108 ? -6.348 -6.440 3.642 1.00 96.44 108 VAL A CA 1
ATOM 801 C C . VAL A 1 108 ? -5.081 -6.678 2.824 1.00 96.44 108 VAL A C 1
ATOM 803 O O . VAL A 1 108 ? -5.149 -6.631 1.590 1.00 96.44 108 VAL A O 1
ATOM 806 N N . PRO A 1 109 ? -3.921 -6.906 3.468 1.00 96.00 109 PRO A N 1
ATOM 807 C CA . PRO A 1 109 ? -2.662 -7.008 2.755 1.00 96.00 109 PRO A CA 1
ATOM 808 C C . PRO A 1 109 ? -2.592 -8.286 1.930 1.00 96.00 109 PRO A C 1
ATOM 810 O O . PRO A 1 109 ? -2.926 -9.375 2.402 1.00 96.00 109 PRO A O 1
ATOM 813 N N . MET A 1 110 ? -2.087 -8.150 0.709 1.00 96.62 110 MET A N 1
ATOM 814 C CA . MET A 1 110 ? -1.651 -9.285 -0.093 1.00 96.62 110 MET A CA 1
ATOM 815 C C . MET A 1 110 ? -0.360 -9.883 0.487 1.00 96.62 110 MET A C 1
ATOM 817 O O . MET A 1 110 ? -0.242 -11.103 0.636 1.00 96.62 110 MET A O 1
ATOM 821 N N . TRP A 1 111 ? 0.569 -9.011 0.888 1.00 97.69 111 TRP A N 1
ATOM 822 C CA . TRP A 1 111 ? 1.819 -9.356 1.556 1.00 97.69 111 TRP A CA 1
ATOM 823 C C . TRP A 1 111 ? 1.877 -8.748 2.962 1.00 97.69 111 TRP A C 1
ATOM 825 O O . TRP A 1 111 ? 1.990 -7.538 3.135 1.00 97.69 111 TRP A O 1
ATOM 835 N N . ALA A 1 112 ? 1.800 -9.579 3.995 1.00 97.50 112 ALA A N 1
ATOM 836 C CA . ALA A 1 112 ? 1.841 -9.114 5.374 1.00 97.50 112 ALA A CA 1
ATOM 837 C C . ALA A 1 112 ? 3.276 -8.893 5.869 1.00 97.50 112 ALA A C 1
ATOM 839 O O . ALA A 1 112 ? 4.193 -9.618 5.479 1.00 97.50 112 ALA A O 1
ATOM 840 N N . THR A 1 113 ? 3.446 -7.946 6.790 1.00 96.81 113 THR A N 1
ATOM 841 C CA . THR A 1 113 ? 4.657 -7.801 7.607 1.00 96.81 113 THR A CA 1
ATOM 842 C C . THR A 1 113 ? 4.290 -7.560 9.060 1.00 96.81 113 THR A C 1
ATOM 844 O O . THR A 1 113 ? 3.445 -6.721 9.364 1.00 96.81 113 THR A O 1
ATOM 847 N N . ASP A 1 114 ? 4.952 -8.264 9.973 1.00 95.31 114 ASP A N 1
ATOM 848 C CA . ASP A 1 114 ? 4.730 -8.074 11.409 1.00 95.31 114 ASP A CA 1
ATOM 849 C C . ASP A 1 114 ? 5.315 -6.730 11.900 1.00 95.31 114 ASP A C 1
ATOM 851 O O . ASP A 1 114 ? 4.993 -6.276 12.993 1.00 95.31 114 ASP A O 1
ATOM 855 N N . LEU A 1 115 ? 6.133 -6.045 11.079 1.00 94.38 115 LEU A N 1
ATOM 856 C CA . LEU A 1 115 ? 6.589 -4.677 11.364 1.00 94.38 115 LEU A CA 1
ATOM 857 C C . LEU A 1 115 ? 5.435 -3.672 11.392 1.00 94.38 115 LEU A C 1
ATOM 859 O O . LEU A 1 115 ? 5.541 -2.671 12.092 1.00 94.38 115 LEU A O 1
ATOM 863 N N . ALA A 1 116 ? 4.340 -3.946 10.677 1.00 92.88 116 ALA A N 1
ATOM 864 C CA . ALA A 1 116 ? 3.164 -3.080 10.639 1.00 92.88 116 ALA A CA 1
ATOM 865 C C . ALA A 1 116 ? 2.452 -2.964 12.001 1.00 92.88 116 ALA A C 1
ATOM 867 O O . ALA A 1 116 ? 1.676 -2.032 12.197 1.00 92.88 116 ALA A O 1
ATOM 868 N N . ASP A 1 117 ? 2.736 -3.882 12.929 1.00 91.75 117 ASP A N 1
ATOM 869 C CA . ASP A 1 117 ? 2.167 -3.948 14.281 1.00 91.75 117 ASP A CA 1
ATOM 870 C C . ASP A 1 117 ? 3.233 -3.684 15.378 1.00 91.75 117 ASP A C 1
ATOM 872 O O . ASP A 1 117 ? 2.956 -3.694 16.577 1.00 91.75 117 ASP A O 1
ATOM 876 N N . ASP A 1 118 ? 4.492 -3.409 14.999 1.00 92.56 118 ASP A N 1
ATOM 877 C CA . ASP A 1 118 ? 5.575 -3.166 15.961 1.00 92.56 118 ASP A CA 1
ATOM 878 C C . ASP A 1 118 ? 5.545 -1.719 16.483 1.00 92.56 118 ASP A C 1
ATOM 880 O O . ASP A 1 118 ? 6.126 -0.788 15.916 1.00 92.56 118 ASP A O 1
ATOM 884 N N . ARG A 1 119 ? 4.884 -1.542 17.629 1.00 89.88 119 ARG A N 1
ATOM 885 C CA . ARG A 1 119 ? 4.737 -0.249 18.314 1.00 89.88 119 ARG A CA 1
ATOM 886 C C . ARG A 1 119 ? 5.967 0.188 19.110 1.00 89.88 119 ARG A C 1
ATOM 888 O O . ARG A 1 119 ? 5.910 1.207 19.802 1.00 89.88 119 ARG A O 1
ATOM 895 N N . THR A 1 120 ? 7.065 -0.567 19.082 1.00 92.12 120 THR A N 1
ATOM 896 C CA . THR A 1 120 ? 8.277 -0.135 19.785 1.00 92.12 120 THR A CA 1
ATOM 897 C C . THR A 1 120 ? 8.854 1.124 19.122 1.00 92.12 120 THR A C 1
ATOM 899 O O . THR A 1 120 ? 8.779 1.256 17.894 1.00 92.12 120 THR A O 1
ATOM 902 N N . PRO A 1 121 ? 9.413 2.076 19.898 1.00 91.38 121 PRO A N 1
ATOM 903 C CA . PRO A 1 121 ? 10.021 3.277 19.335 1.00 91.38 121 PRO A CA 1
ATOM 904 C C . PRO A 1 121 ? 11.095 2.932 18.301 1.00 91.38 121 PRO A C 1
ATOM 906 O O . PRO A 1 121 ? 11.942 2.064 18.534 1.00 91.38 121 PRO A O 1
ATOM 909 N N . HIS A 1 122 ? 11.084 3.626 17.166 1.00 90.88 122 HIS A N 1
ATOM 910 C CA . HIS A 1 122 ? 12.141 3.479 16.179 1.00 90.88 122 HIS A CA 1
ATOM 911 C C . HIS A 1 122 ? 13.429 4.134 16.718 1.00 90.88 122 HIS A C 1
ATOM 913 O O . HIS A 1 122 ? 13.373 5.263 17.207 1.00 90.88 122 HIS A O 1
ATOM 919 N N . PRO A 1 123 ? 14.604 3.482 16.636 1.00 91.94 123 PRO A N 1
ATOM 920 C CA . PRO A 1 123 ? 15.827 4.005 17.253 1.00 91.94 123 PRO A CA 1
ATOM 921 C C . PRO A 1 123 ? 16.351 5.280 16.571 1.00 91.94 123 PRO A C 1
ATOM 923 O O . PRO A 1 123 ? 16.907 6.155 17.232 1.00 91.94 123 PRO A O 1
ATOM 926 N N . HIS A 1 124 ? 16.164 5.404 15.251 1.00 91.69 124 HIS A N 1
ATOM 927 C CA . HIS A 1 124 ? 16.711 6.505 14.442 1.00 91.69 124 HIS A CA 1
ATOM 928 C C . HIS A 1 124 ? 15.699 7.042 13.406 1.00 91.69 124 HIS A C 1
ATOM 930 O O . HIS A 1 124 ? 15.945 6.947 12.203 1.00 91.69 124 HIS A O 1
ATOM 936 N N . PRO A 1 125 ? 14.533 7.567 13.832 1.00 89.38 125 PRO A N 1
ATOM 937 C CA . PRO A 1 125 ? 13.418 7.877 12.932 1.00 89.38 125 PRO A CA 1
ATOM 938 C C . PRO A 1 125 ? 13.769 8.937 11.881 1.00 89.38 125 PRO A C 1
ATOM 940 O O . PRO A 1 125 ? 13.465 8.755 10.710 1.00 89.38 125 PRO A O 1
ATOM 943 N N . ALA A 1 126 ? 14.493 9.997 12.252 1.00 89.12 126 ALA A N 1
ATOM 944 C CA . ALA A 1 126 ? 14.898 11.036 11.303 1.00 89.12 126 ALA A CA 1
ATOM 945 C C . ALA A 1 126 ? 15.843 10.515 10.203 1.00 89.12 126 ALA A C 1
ATOM 947 O O . ALA A 1 126 ? 15.778 10.970 9.064 1.00 89.12 126 ALA A O 1
ATOM 948 N N . THR A 1 127 ? 16.724 9.562 10.527 1.00 92.00 127 THR A N 1
ATOM 949 C CA . THR A 1 127 ? 17.585 8.919 9.521 1.00 92.00 127 THR A CA 1
ATOM 950 C C . THR A 1 127 ? 16.758 8.032 8.601 1.00 92.00 127 THR A C 1
ATOM 952 O O . THR A 1 127 ? 16.862 8.192 7.391 1.00 92.00 127 THR A O 1
ATOM 955 N N . ALA A 1 128 ? 15.874 7.201 9.163 1.00 93.56 128 ALA A N 1
ATOM 956 C CA . ALA A 1 128 ? 14.976 6.363 8.373 1.00 93.56 128 ALA A CA 1
ATOM 957 C C . ALA A 1 128 ? 14.133 7.193 7.394 1.00 93.56 128 ALA A C 1
ATOM 959 O O . ALA A 1 128 ? 14.121 6.896 6.208 1.00 93.56 128 ALA A O 1
ATOM 960 N N . LEU A 1 129 ? 13.512 8.287 7.845 1.00 91.69 129 LEU A N 1
ATOM 961 C CA . LEU A 1 129 ? 12.729 9.171 6.974 1.00 91.69 129 LEU A CA 1
ATOM 962 C C . LEU A 1 129 ? 13.559 9.749 5.821 1.00 91.69 129 LEU A C 1
ATOM 964 O O . LEU A 1 129 ? 13.116 9.709 4.679 1.00 91.69 129 LEU A O 1
ATOM 968 N N . ARG A 1 130 ? 14.781 10.233 6.089 1.00 92.75 130 ARG A N 1
ATOM 969 C CA . ARG A 1 130 ? 15.679 10.730 5.030 1.00 92.75 130 ARG A CA 1
ATOM 970 C C . ARG A 1 130 ? 16.034 9.644 4.018 1.00 92.75 130 ARG A C 1
ATOM 972 O O . ARG A 1 130 ? 16.104 9.929 2.823 1.00 92.75 130 ARG A O 1
ATOM 979 N N . ASP A 1 131 ? 16.274 8.427 4.491 1.00 95.62 131 ASP A N 1
ATOM 980 C CA . ASP A 1 131 ? 16.621 7.299 3.631 1.00 95.62 131 ASP A CA 1
ATOM 981 C C . ASP A 1 131 ? 15.431 6.863 2.775 1.00 95.62 131 ASP A C 1
ATOM 983 O O . ASP A 1 131 ? 15.599 6.657 1.574 1.00 95.62 131 ASP A O 1
ATOM 987 N N . LEU A 1 132 ? 14.222 6.842 3.340 1.00 95.44 132 LEU A N 1
ATOM 988 C CA . LEU A 1 132 ? 12.992 6.587 2.595 1.00 95.44 132 LEU A CA 1
ATOM 989 C C . LEU A 1 132 ? 12.716 7.687 1.562 1.00 95.44 132 LEU A C 1
ATOM 991 O O . LEU A 1 132 ? 12.406 7.375 0.412 1.00 95.44 132 LEU A O 1
ATOM 995 N N . SER A 1 133 ? 12.858 8.969 1.923 1.00 94.31 133 SER A N 1
ATOM 996 C CA . SER A 1 133 ? 12.695 10.085 0.977 1.00 94.31 133 SER A CA 1
ATOM 997 C C . SER A 1 133 ? 13.675 9.964 -0.194 1.00 94.31 133 SER A C 1
ATOM 999 O O . SER A 1 133 ? 13.311 10.226 -1.341 1.00 94.31 133 SER A O 1
ATOM 1001 N N . ARG A 1 134 ? 14.919 9.537 0.070 1.00 96.50 134 ARG A N 1
ATOM 1002 C CA . ARG A 1 134 ? 15.902 9.254 -0.984 1.00 96.50 134 ARG A CA 1
ATOM 1003 C C . ARG A 1 134 ? 15.475 8.061 -1.836 1.00 96.50 134 ARG A C 1
ATOM 1005 O O . ARG A 1 134 ? 15.501 8.169 -3.054 1.00 96.50 134 ARG A O 1
ATOM 1012 N N . LEU A 1 135 ? 15.032 6.970 -1.212 1.00 97.25 135 LEU A N 1
ATOM 1013 C CA . LEU A 1 135 ? 14.589 5.756 -1.899 1.00 97.25 135 LEU A CA 1
ATOM 1014 C C . LEU A 1 135 ? 13.463 6.039 -2.905 1.00 97.25 135 LEU A C 1
ATOM 1016 O O . LEU A 1 135 ? 13.545 5.598 -4.051 1.00 97.25 135 LEU A O 1
ATOM 1020 N N . VAL A 1 136 ? 12.454 6.826 -2.510 1.00 95.69 136 VAL A N 1
ATOM 1021 C CA . VAL A 1 136 ? 11.355 7.244 -3.402 1.00 95.69 136 VAL A CA 1
ATOM 1022 C C . VAL A 1 136 ? 11.876 8.006 -4.607 1.00 95.69 136 VAL A C 1
ATOM 1024 O O . VAL A 1 136 ? 11.519 7.687 -5.741 1.00 95.69 136 VAL A O 1
ATOM 1027 N N . ARG A 1 137 ? 12.720 9.012 -4.366 1.00 97.19 137 ARG A N 1
ATOM 1028 C CA . ARG A 1 137 ? 13.278 9.851 -5.428 1.00 97.19 137 ARG A CA 1
ATOM 1029 C C . ARG A 1 137 ? 14.154 9.046 -6.370 1.00 97.19 137 ARG A C 1
ATOM 1031 O O . ARG A 1 137 ? 14.074 9.229 -7.577 1.00 97.19 137 ARG A O 1
ATOM 1038 N N . ASP A 1 138 ? 14.996 8.173 -5.836 1.00 98.06 138 ASP A N 1
ATOM 1039 C CA . ASP A 1 138 ? 15.918 7.361 -6.625 1.00 98.06 138 ASP A CA 1
ATOM 1040 C C . ASP A 1 138 ? 15.140 6.395 -7.525 1.00 98.06 138 ASP A C 1
ATOM 1042 O O . ASP A 1 138 ? 15.340 6.406 -8.742 1.00 98.06 138 ASP A O 1
ATOM 1046 N N . GLY A 1 139 ? 14.177 5.659 -6.961 1.00 97.88 139 GLY A N 1
ATOM 1047 C CA . GLY A 1 139 ? 13.299 4.779 -7.733 1.00 97.88 139 GLY A CA 1
ATOM 1048 C C . GLY A 1 139 ? 12.474 5.540 -8.775 1.00 97.88 139 GLY A C 1
ATOM 1049 O O . GLY A 1 139 ? 12.384 5.107 -9.925 1.00 97.88 139 GLY A O 1
ATOM 1050 N N . GLY A 1 140 ? 11.930 6.704 -8.402 1.00 97.69 140 GLY A N 1
ATOM 1051 C CA . GLY A 1 140 ? 11.204 7.604 -9.297 1.00 97.69 140 GLY A CA 1
ATOM 1052 C C . GLY A 1 140 ? 12.050 8.064 -10.484 1.00 97.69 140 GLY A C 1
ATOM 1053 O O . GLY A 1 140 ? 11.646 7.899 -11.633 1.00 97.69 140 GLY A O 1
ATOM 1054 N N . ARG A 1 141 ? 13.276 8.546 -10.236 1.00 98.44 141 ARG A N 1
ATOM 1055 C CA . ARG A 1 141 ? 14.213 8.942 -11.302 1.00 98.44 141 ARG A CA 1
ATOM 1056 C C . ARG A 1 141 ? 14.552 7.777 -12.228 1.00 98.44 141 ARG A C 1
ATOM 1058 O O . ARG A 1 141 ? 14.604 7.964 -13.441 1.00 98.44 141 ARG A O 1
ATOM 1065 N N . GLN A 1 142 ? 14.774 6.581 -11.681 1.00 98.56 142 GLN A N 1
ATOM 1066 C CA . GLN A 1 142 ? 15.113 5.400 -12.478 1.00 98.56 142 GLN A CA 1
ATOM 1067 C C . GLN A 1 142 ? 13.966 4.975 -13.404 1.00 98.56 142 GLN A C 1
ATOM 1069 O O . GLN A 1 142 ? 14.207 4.729 -14.585 1.00 98.56 142 GLN A O 1
ATOM 1074 N N . VAL A 1 143 ? 12.722 4.921 -12.913 1.00 98.38 143 VAL A N 1
ATOM 1075 C CA . VAL A 1 143 ? 11.576 4.551 -13.763 1.00 98.38 143 VAL A CA 1
ATOM 1076 C C . VAL A 1 143 ? 11.232 5.645 -14.778 1.00 98.38 143 VAL A C 1
ATOM 1078 O O . VAL A 1 143 ? 10.964 5.326 -15.938 1.00 98.38 143 VAL A O 1
ATOM 1081 N N . THR A 1 144 ? 11.317 6.924 -14.394 1.00 98.38 144 THR A N 1
ATOM 1082 C CA . THR A 1 144 ? 11.090 8.053 -15.309 1.00 98.38 144 THR A CA 1
ATOM 1083 C C . THR A 1 144 ? 12.130 8.080 -16.429 1.00 98.38 144 THR A C 1
ATOM 1085 O O . THR A 1 144 ? 11.769 8.274 -17.584 1.00 98.38 144 THR A O 1
ATOM 1088 N N . ALA A 1 145 ? 13.395 7.751 -16.147 1.00 98.56 145 ALA A N 1
ATOM 1089 C CA . ALA A 1 145 ? 14.420 7.652 -17.187 1.00 98.56 145 ALA A CA 1
ATOM 1090 C C . ALA A 1 145 ? 14.099 6.583 -18.251 1.00 98.56 145 ALA A C 1
ATOM 1092 O O . ALA A 1 145 ? 14.417 6.770 -19.427 1.00 98.56 145 ALA A O 1
ATOM 1093 N N . VAL A 1 146 ? 13.462 5.466 -17.875 1.00 98.62 146 VAL A N 1
ATOM 1094 C CA . VAL A 1 146 ? 12.989 4.468 -18.853 1.00 98.62 146 VAL A CA 1
ATOM 1095 C C . VAL A 1 146 ? 11.749 4.975 -19.592 1.00 98.62 146 VAL A C 1
ATOM 1097 O O . VAL A 1 146 ? 11.661 4.807 -20.811 1.00 98.62 146 VAL A O 1
ATOM 1100 N N . LEU A 1 147 ? 10.815 5.619 -18.884 1.00 98.56 147 LEU A N 1
ATOM 1101 C CA . LEU A 1 147 ? 9.628 6.230 -19.487 1.00 98.56 147 LEU A CA 1
ATOM 1102 C C . LEU A 1 147 ? 10.020 7.241 -20.570 1.00 98.56 147 LEU A C 1
ATOM 1104 O O . LEU A 1 147 ? 9.487 7.172 -21.672 1.00 98.56 147 LEU A O 1
ATOM 1108 N N . ASP A 1 148 ? 10.992 8.111 -20.304 1.00 98.50 148 ASP A N 1
ATOM 1109 C CA . ASP A 1 148 ? 11.447 9.141 -21.241 1.00 98.50 148 ASP A CA 1
ATOM 1110 C C . ASP A 1 148 ? 12.040 8.552 -22.522 1.00 98.50 148 ASP A C 1
ATOM 1112 O O . ASP A 1 148 ? 11.738 9.026 -23.619 1.00 98.50 148 ASP A O 1
ATOM 1116 N N . LYS A 1 149 ? 12.815 7.465 -22.410 1.00 98.44 149 LYS A N 1
ATOM 1117 C CA . LYS A 1 149 ? 13.327 6.719 -23.574 1.00 98.44 149 LYS A CA 1
ATOM 1118 C C . LYS A 1 149 ? 12.196 6.094 -24.400 1.00 98.44 149 LYS A C 1
ATOM 1120 O O . LYS A 1 149 ? 12.324 5.982 -25.617 1.00 98.44 149 LYS A O 1
ATOM 1125 N N . ALA A 1 150 ? 11.116 5.659 -23.747 1.00 98.25 150 ALA A N 1
ATOM 1126 C CA . ALA A 1 150 ? 9.994 4.973 -24.387 1.00 98.25 150 ALA A CA 1
ATOM 1127 C C . ALA A 1 150 ? 8.916 5.928 -24.931 1.00 98.25 150 ALA A C 1
ATOM 1129 O O . ALA A 1 150 ? 8.165 5.569 -25.838 1.00 98.25 150 ALA A O 1
ATOM 1130 N N . ARG A 1 151 ? 8.843 7.151 -24.393 1.00 96.19 151 ARG A N 1
ATOM 1131 C CA . ARG A 1 151 ? 7.740 8.112 -24.559 1.00 96.19 151 ARG A CA 1
ATOM 1132 C C . ARG A 1 151 ? 7.307 8.312 -26.012 1.00 96.19 151 ARG A C 1
ATOM 1134 O O . ARG A 1 151 ? 6.116 8.405 -26.287 1.00 96.19 151 ARG A O 1
ATOM 1141 N N . GLY A 1 152 ? 8.262 8.329 -26.944 1.00 96.88 152 GLY A N 1
ATOM 1142 C CA . GLY A 1 152 ? 8.006 8.553 -28.371 1.00 96.88 152 GLY A CA 1
ATOM 1143 C C . GLY A 1 152 ? 7.198 7.456 -29.077 1.00 96.88 152 GLY A C 1
ATOM 1144 O O . GLY A 1 152 ? 6.617 7.730 -30.124 1.00 96.88 152 GLY A O 1
ATOM 1145 N N . PHE A 1 153 ? 7.141 6.242 -28.524 1.00 97.69 153 PHE A N 1
ATOM 1146 C CA . PHE A 1 153 ? 6.448 5.099 -29.131 1.00 97.69 153 PHE A CA 1
ATOM 1147 C C . PHE A 1 153 ? 5.416 4.435 -28.208 1.00 97.69 153 PHE A C 1
ATOM 1149 O O . PHE A 1 153 ? 4.809 3.424 -28.573 1.00 97.69 153 PHE A O 1
ATOM 1156 N N . LEU A 1 154 ? 5.190 4.988 -27.014 1.00 97.81 154 LEU A N 1
ATOM 1157 C CA . LEU A 1 154 ? 4.091 4.564 -26.152 1.00 97.81 154 LEU A CA 1
ATOM 1158 C C . LEU A 1 154 ? 2.764 5.210 -26.589 1.00 97.81 154 LEU A C 1
ATOM 1160 O O . LEU A 1 154 ? 2.760 6.293 -27.179 1.00 97.81 154 LEU A O 1
ATOM 1164 N N . PRO A 1 155 ? 1.613 4.581 -26.280 1.00 97.56 155 PRO A N 1
ATOM 1165 C CA . PRO A 1 155 ? 0.311 5.207 -26.480 1.00 97.56 155 PRO A CA 1
ATOM 1166 C C . PRO A 1 155 ? 0.224 6.554 -25.763 1.00 97.56 155 PRO A C 1
ATOM 1168 O O . PRO A 1 155 ? 0.687 6.683 -24.626 1.00 97.56 155 PRO A O 1
ATOM 1171 N N . ARG A 1 156 ? -0.422 7.533 -26.398 1.00 95.81 156 ARG A N 1
ATOM 1172 C CA . ARG A 1 156 ? -0.575 8.868 -25.821 1.00 95.81 156 ARG A CA 1
ATOM 1173 C C . ARG A 1 156 ? -1.415 8.842 -24.528 1.00 95.81 156 ARG A C 1
ATOM 1175 O O . ARG A 1 156 ? -2.349 8.038 -24.431 1.00 95.81 156 ARG A O 1
ATOM 1182 N N . PRO A 1 157 ? -1.131 9.709 -23.539 1.00 95.44 157 PRO A N 1
ATOM 1183 C CA . PRO A 1 157 ? -1.881 9.783 -22.277 1.00 95.44 157 PRO A CA 1
ATOM 1184 C C . PRO A 1 157 ? -3.389 10.027 -22.443 1.00 95.44 157 PRO A C 1
ATOM 1186 O O . PRO A 1 157 ? -4.204 9.532 -21.653 1.00 95.44 157 PRO A O 1
ATOM 1189 N N . GLU A 1 158 ? -3.784 10.763 -23.481 1.00 95.38 158 GLU A N 1
ATOM 1190 C CA . GLU A 1 158 ? -5.181 11.068 -23.803 1.00 95.38 158 GLU A CA 1
ATOM 1191 C C . GLU A 1 158 ? -5.961 9.805 -24.187 1.00 95.38 158 GLU A C 1
ATOM 1193 O O . GLU A 1 158 ? -7.131 9.671 -23.819 1.00 95.38 158 GLU A O 1
ATOM 1198 N N . ASP A 1 159 ? -5.278 8.848 -24.816 1.00 96.12 159 ASP A N 1
ATOM 1199 C CA . ASP A 1 159 ? -5.859 7.631 -25.388 1.00 96.12 159 ASP A CA 1
ATOM 1200 C C . ASP A 1 159 ? -5.647 6.390 -24.503 1.00 96.12 159 ASP A C 1
ATOM 1202 O O . ASP A 1 159 ? -6.295 5.359 -24.695 1.00 96.12 159 ASP A O 1
ATOM 1206 N N . ASN A 1 160 ? -4.742 6.455 -23.518 1.00 96.62 160 ASN A N 1
ATOM 1207 C CA . ASN A 1 160 ? -4.383 5.309 -22.687 1.00 96.62 160 ASN A CA 1
ATOM 1208 C C . ASN A 1 160 ? -4.285 5.650 -21.196 1.00 96.62 160 ASN A C 1
ATOM 1210 O O . ASN A 1 160 ? -3.498 6.492 -20.763 1.00 96.62 160 ASN A O 1
ATOM 1214 N N . ALA A 1 161 ? -5.051 4.921 -20.383 1.00 95.81 161 ALA A N 1
ATOM 1215 C CA . ALA A 1 161 ? -5.087 5.126 -18.940 1.00 95.81 161 ALA A CA 1
ATOM 1216 C C . ALA A 1 161 ? -3.748 4.827 -18.241 1.00 95.81 161 ALA A C 1
ATOM 1218 O O . ALA A 1 161 ? -3.433 5.492 -17.260 1.00 95.81 161 ALA A O 1
ATOM 1219 N N . LEU A 1 162 ? -2.959 3.855 -18.719 1.00 97.12 162 LEU A N 1
ATOM 1220 C CA . LEU A 1 162 ? -1.671 3.523 -18.098 1.00 97.12 162 LEU A CA 1
ATOM 1221 C C . LEU A 1 162 ? -0.643 4.619 -18.371 1.00 97.12 162 LEU A C 1
ATOM 1223 O O . LEU A 1 162 ? 0.011 5.065 -17.434 1.00 97.12 162 LEU A O 1
ATOM 1227 N N . SER A 1 163 ? -0.563 5.095 -19.618 1.00 97.44 163 SER A N 1
ATOM 1228 C CA . SER A 1 163 ? 0.297 6.226 -19.980 1.00 97.44 163 SER A CA 1
ATOM 1229 C C . SER A 1 163 ? -0.053 7.463 -19.157 1.00 97.44 163 SER A C 1
ATOM 1231 O O . SER A 1 163 ? 0.829 8.098 -18.601 1.00 97.44 163 SER A O 1
ATOM 1233 N N . ARG A 1 164 ? -1.346 7.758 -18.975 1.00 96.94 164 ARG A N 1
ATOM 1234 C CA . ARG A 1 164 ? -1.791 8.887 -18.144 1.00 96.94 164 ARG A CA 1
ATOM 1235 C C . ARG A 1 164 ? -1.345 8.793 -16.691 1.00 96.94 164 ARG A C 1
ATOM 1237 O O . ARG A 1 164 ? -0.952 9.800 -16.117 1.00 96.94 164 ARG A O 1
ATOM 1244 N N . VAL A 1 165 ? -1.425 7.602 -16.098 1.00 95.69 165 VAL A N 1
ATOM 1245 C CA . VAL A 1 165 ? -0.947 7.385 -14.728 1.00 95.69 165 VAL A CA 1
ATOM 1246 C C . VAL A 1 165 ? 0.567 7.550 -14.665 1.00 95.69 165 VAL A C 1
ATOM 1248 O O . VAL A 1 165 ? 1.044 8.222 -13.764 1.00 95.69 165 VAL A O 1
ATOM 1251 N N . LEU A 1 166 ? 1.314 6.992 -15.621 1.00 97.50 166 LEU A N 1
ATOM 1252 C CA . LEU A 1 166 ? 2.772 7.125 -15.668 1.00 97.50 166 LEU A CA 1
ATOM 1253 C C . LEU A 1 166 ? 3.220 8.583 -15.776 1.00 97.50 166 LEU A C 1
ATOM 1255 O O . LEU A 1 166 ? 4.105 8.982 -15.029 1.00 97.50 166 LEU A O 1
ATOM 1259 N N . GLU A 1 167 ? 2.581 9.373 -16.638 1.00 96.38 167 GLU A N 1
ATOM 1260 C CA . GLU A 1 167 ? 2.873 10.804 -16.761 1.00 96.38 167 GLU A CA 1
ATOM 1261 C C . GLU A 1 167 ? 2.551 11.565 -15.475 1.00 96.38 167 GLU A C 1
ATOM 1263 O O . GLU A 1 167 ? 3.381 12.319 -14.986 1.00 96.38 167 GLU A O 1
ATOM 1268 N N . TRP A 1 168 ? 1.387 11.310 -14.869 1.00 94.75 168 TRP A N 1
ATOM 1269 C CA . TRP A 1 168 ? 1.029 11.924 -13.588 1.00 94.75 168 TRP A CA 1
ATOM 1270 C C . TRP A 1 168 ? 2.013 11.559 -12.463 1.00 94.75 168 TRP A C 1
ATOM 1272 O O . TRP A 1 168 ? 2.348 12.402 -11.636 1.00 94.75 168 TRP A O 1
ATOM 1282 N N . MET A 1 169 ? 2.498 10.313 -12.428 1.00 94.94 169 MET A N 1
ATOM 1283 C CA . MET A 1 169 ? 3.516 9.894 -11.459 1.00 94.94 169 MET A CA 1
ATOM 1284 C C . MET A 1 169 ? 4.877 10.548 -11.737 1.00 94.94 169 MET A C 1
ATOM 1286 O O . MET A 1 169 ? 5.593 10.870 -10.794 1.00 94.94 169 MET A O 1
ATOM 1290 N N . ALA A 1 170 ? 5.245 10.716 -13.009 1.00 95.19 170 ALA A N 1
ATOM 1291 C CA . ALA A 1 170 ? 6.530 11.277 -13.417 1.00 95.19 170 ALA A CA 1
ATOM 1292 C C . ALA A 1 170 ? 6.621 12.802 -13.262 1.00 95.19 170 ALA A C 1
ATOM 1294 O O . ALA A 1 170 ? 7.737 13.301 -13.159 1.00 95.19 170 ALA A O 1
ATOM 1295 N N . ASP A 1 171 ? 5.487 13.509 -13.250 1.00 92.94 171 ASP A N 1
ATOM 1296 C CA . ASP A 1 171 ? 5.429 14.973 -13.155 1.00 92.94 171 ASP A CA 1
ATOM 1297 C C . ASP A 1 171 ? 5.975 15.484 -11.814 1.00 92.94 171 ASP A C 1
ATOM 1299 O O . ASP A 1 171 ? 6.916 16.266 -11.807 1.00 92.94 171 ASP A O 1
ATOM 1303 N N . ASP A 1 172 ? 5.440 15.000 -10.681 1.00 89.50 172 ASP A N 1
ATOM 1304 C CA . ASP A 1 172 ? 5.876 15.498 -9.360 1.00 89.50 172 ASP A CA 1
ATOM 1305 C C . ASP A 1 172 ? 5.602 14.548 -8.174 1.00 89.50 172 ASP A C 1
ATOM 1307 O O . ASP A 1 172 ? 5.889 14.868 -7.018 1.00 89.50 172 ASP A O 1
ATOM 1311 N N . LEU A 1 173 ? 5.034 13.355 -8.409 1.00 90.31 173 LEU A N 1
ATOM 1312 C CA . LEU A 1 173 ? 4.568 12.490 -7.314 1.00 90.31 173 LEU A CA 1
ATOM 1313 C C . LEU A 1 173 ? 5.696 12.096 -6.352 1.00 90.31 173 LEU A C 1
ATOM 1315 O O . LEU A 1 173 ? 5.487 12.042 -5.141 1.00 90.31 173 LEU A O 1
ATOM 1319 N N . TYR A 1 174 ? 6.870 11.758 -6.884 1.00 92.69 174 TYR A N 1
ATOM 1320 C CA . TYR A 1 174 ? 7.972 11.238 -6.076 1.00 92.69 174 TYR A CA 1
ATOM 1321 C C . TYR A 1 174 ? 8.553 12.306 -5.149 1.00 92.69 174 TYR A C 1
ATOM 1323 O O . TYR A 1 174 ? 8.824 12.014 -3.983 1.00 92.69 174 TYR A O 1
ATOM 1331 N N . ASP A 1 175 ? 8.689 13.537 -5.641 1.00 92.19 175 ASP A N 1
ATOM 1332 C CA . ASP A 1 175 ? 9.139 14.665 -4.832 1.00 92.19 175 ASP A CA 1
ATOM 1333 C C . ASP A 1 175 ? 8.069 15.080 -3.824 1.00 92.19 175 ASP A C 1
ATOM 1335 O O . ASP A 1 175 ? 8.378 15.189 -2.638 1.00 92.19 175 ASP A O 1
ATOM 1339 N N . LEU A 1 176 ? 6.798 15.139 -4.237 1.00 88.56 176 LEU A N 1
ATOM 1340 C CA . LEU A 1 176 ? 5.671 15.391 -3.336 1.00 88.56 176 LEU A CA 1
ATOM 1341 C C . LEU A 1 176 ? 5.635 14.402 -2.159 1.00 88.56 176 LEU A C 1
ATOM 1343 O O . LEU A 1 176 ? 5.479 14.803 -1.002 1.00 88.56 176 LEU A O 1
ATOM 1347 N N . VAL A 1 177 ? 5.783 13.101 -2.432 1.00 87.56 177 VAL A N 1
ATOM 1348 C CA . VAL A 1 177 ? 5.817 12.067 -1.387 1.00 87.56 177 VAL A CA 1
ATOM 1349 C C . VAL A 1 177 ? 7.033 12.260 -0.485 1.00 87.56 177 VAL A C 1
ATOM 1351 O O . VAL A 1 177 ? 6.882 12.266 0.737 1.00 87.56 177 VAL A O 1
ATOM 1354 N N . ALA A 1 178 ? 8.221 12.445 -1.059 1.00 90.38 178 ALA A N 1
ATOM 1355 C CA . ALA A 1 178 ? 9.454 12.581 -0.295 1.00 90.38 178 ALA A CA 1
ATOM 1356 C C . ALA A 1 178 ? 9.466 13.833 0.601 1.00 90.38 178 ALA A C 1
ATOM 1358 O O . ALA A 1 178 ? 9.955 13.755 1.731 1.00 90.38 178 ALA A O 1
ATOM 1359 N N . ASP A 1 179 ? 8.909 14.951 0.129 1.00 88.62 179 ASP A N 1
ATOM 1360 C CA . ASP A 1 179 ? 8.812 16.211 0.872 1.00 88.62 179 ASP A CA 1
ATOM 1361 C C . ASP A 1 179 ? 7.734 16.182 1.951 1.00 88.62 179 ASP A C 1
ATOM 1363 O O . ASP A 1 179 ? 7.897 16.810 3.000 1.00 88.62 179 ASP A O 1
ATOM 1367 N N . SER A 1 180 ? 6.676 15.384 1.762 1.00 83.19 180 SER A N 1
ATOM 1368 C CA . SER A 1 180 ? 5.635 15.198 2.781 1.00 83.19 180 SER A CA 1
ATOM 1369 C C . SER A 1 180 ? 6.167 14.612 4.099 1.00 83.19 180 SER A C 1
ATOM 1371 O O . SER A 1 180 ? 5.511 14.724 5.136 1.00 83.19 180 SER A O 1
ATOM 1373 N N . TRP A 1 181 ? 7.367 14.020 4.084 1.00 85.94 181 TRP A N 1
ATOM 1374 C CA . TRP A 1 181 ? 8.018 13.428 5.256 1.00 85.94 181 TRP A CA 1
ATOM 1375 C C . TRP A 1 181 ? 9.001 14.362 5.963 1.00 85.94 181 TRP A C 1
ATOM 1377 O O .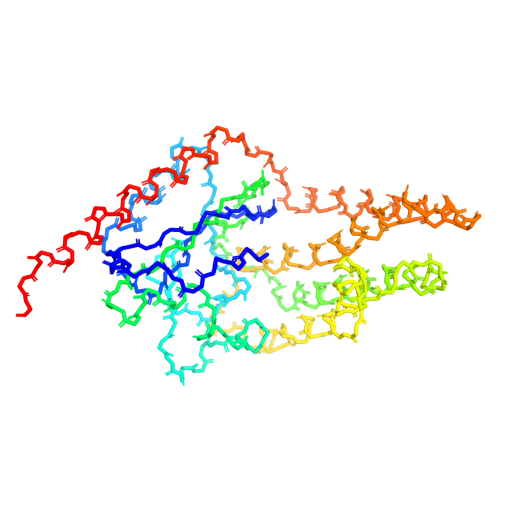 TRP A 1 181 ? 9.398 14.078 7.093 1.00 85.94 181 TRP A O 1
ATOM 1387 N N . THR A 1 182 ? 9.368 15.491 5.353 1.00 81.56 182 THR A N 1
ATOM 1388 C CA . THR A 1 182 ? 10.293 16.460 5.961 1.00 81.56 182 THR A CA 1
ATOM 1389 C C . THR A 1 182 ? 9.777 16.983 7.309 1.00 81.56 182 THR A C 1
ATOM 1391 O O . THR A 1 182 ? 10.523 16.891 8.288 1.00 81.56 182 THR A O 1
ATOM 1394 N N . PRO A 1 183 ? 8.500 17.404 7.450 1.00 79.62 183 PRO A N 1
ATOM 1395 C CA . PRO A 1 183 ? 7.986 17.861 8.743 1.00 79.62 183 PRO A CA 1
ATOM 1396 C C . PRO A 1 183 ? 8.027 16.779 9.834 1.00 79.62 183 PRO A C 1
ATOM 1398 O O . PRO A 1 183 ? 8.271 17.090 10.997 1.00 79.62 183 PRO A O 1
ATOM 1401 N N . LEU A 1 184 ? 7.857 15.497 9.478 1.00 76.56 184 LEU A N 1
ATOM 1402 C CA . LEU A 1 184 ? 7.944 14.372 10.426 1.00 76.56 184 LEU A CA 1
ATOM 1403 C C . LEU A 1 184 ? 9.356 14.203 10.995 1.00 76.56 184 LEU A C 1
ATOM 1405 O O . LEU A 1 184 ? 9.529 13.874 12.172 1.00 76.56 184 LEU A O 1
ATOM 1409 N N . ALA A 1 185 ? 10.370 14.425 10.158 1.00 72.31 185 ALA A N 1
ATOM 1410 C CA . ALA A 1 185 ? 11.765 14.342 10.568 1.00 72.31 185 ALA A CA 1
ATOM 1411 C C . ALA A 1 185 ? 12.144 15.471 11.539 1.00 72.31 185 ALA A C 1
ATOM 1413 O O . ALA A 1 185 ? 13.042 15.292 12.361 1.00 72.31 185 ALA A O 1
ATOM 1414 N N . GLU A 1 186 ? 11.447 16.606 11.462 1.00 73.25 186 GLU A N 1
ATOM 1415 C CA . GLU A 1 186 ? 11.666 17.786 12.302 1.00 73.25 186 GLU A CA 1
ATOM 1416 C C . GLU A 1 186 ? 10.844 17.752 13.603 1.00 73.25 186 GLU A C 1
ATOM 1418 O O . GLU A 1 186 ? 11.302 18.229 14.642 1.00 73.25 186 GLU A O 1
ATOM 1423 N N . GLN A 1 187 ? 9.645 17.160 13.575 1.00 66.44 187 GLN A N 1
ATOM 1424 C CA . GLN A 1 187 ? 8.647 17.226 14.651 1.00 66.44 187 GLN A CA 1
ATOM 1425 C C . GLN A 1 187 ? 8.506 15.916 15.441 1.00 66.44 187 GLN A C 1
ATOM 1427 O O . GLN A 1 187 ? 7.395 15.516 15.762 1.00 66.44 187 GLN A O 1
ATOM 1432 N N . SER A 1 188 ? 9.599 15.227 15.785 1.00 59.06 188 SER A N 1
ATOM 1433 C CA . SER A 1 188 ? 9.585 13.849 16.333 1.00 59.06 188 SER A CA 1
ATOM 1434 C C . SER A 1 188 ? 8.972 13.654 17.747 1.00 59.06 188 SER A C 1
ATOM 1436 O O . SER A 1 188 ? 9.478 12.854 18.539 1.00 59.06 188 SER A O 1
ATOM 1438 N N . ARG A 1 189 ? 7.903 14.374 18.109 1.00 61.03 189 ARG A N 1
ATOM 1439 C CA . ARG A 1 189 ? 7.095 14.163 19.316 1.00 61.03 189 ARG A CA 1
ATOM 1440 C C . ARG A 1 189 ? 5.605 14.016 18.954 1.00 61.03 189 ARG A C 1
ATOM 1442 O O . ARG A 1 189 ? 5.037 14.985 18.457 1.00 61.03 189 ARG A O 1
ATOM 1449 N N . PRO A 1 190 ? 4.960 12.873 19.281 1.00 66.94 190 PRO A N 1
ATOM 1450 C CA . PRO A 1 190 ? 5.531 11.678 19.922 1.00 66.94 190 PRO A CA 1
ATOM 1451 C C . PRO A 1 190 ? 6.560 10.956 19.032 1.00 66.94 190 PRO A C 1
ATOM 1453 O O . PRO A 1 190 ? 6.614 11.166 17.824 1.00 66.94 190 PRO A O 1
ATOM 1456 N N . ALA A 1 191 ? 7.425 10.146 19.651 1.00 78.56 191 ALA A N 1
ATOM 1457 C CA . ALA A 1 191 ? 8.466 9.415 18.930 1.00 78.56 191 ALA A CA 1
ATOM 1458 C C . ALA A 1 191 ? 7.837 8.392 17.971 1.00 78.56 191 ALA A C 1
ATOM 1460 O O . ALA A 1 191 ? 7.015 7.584 18.402 1.00 78.56 191 ALA A O 1
ATOM 1461 N N . LEU A 1 192 ? 8.252 8.414 16.699 1.00 86.00 192 LEU A N 1
ATOM 1462 C CA . LEU A 1 192 ? 7.776 7.465 15.690 1.00 86.00 192 LEU A CA 1
ATOM 1463 C C . LEU A 1 192 ? 8.128 6.028 16.083 1.00 86.00 192 LEU A C 1
ATOM 1465 O O . LEU A 1 192 ? 9.247 5.734 16.518 1.00 86.00 192 LEU A O 1
ATOM 1469 N N . THR A 1 193 ? 7.166 5.133 15.904 1.00 89.88 193 THR A N 1
ATOM 1470 C CA . THR A 1 193 ? 7.325 3.695 16.110 1.00 89.88 193 THR A CA 1
ATOM 1471 C C . THR A 1 193 ? 7.894 3.025 14.863 1.00 89.88 193 THR A C 1
ATOM 1473 O O . THR A 1 193 ? 7.982 3.623 13.787 1.00 89.88 193 THR A O 1
ATOM 1476 N N . LYS A 1 194 ? 8.297 1.759 14.981 1.00 92.44 194 LYS A N 1
ATOM 1477 C CA . LYS A 1 194 ? 8.691 0.975 13.804 1.00 92.44 194 LYS A CA 1
ATOM 1478 C C . LYS A 1 194 ? 7.528 0.749 12.842 1.00 92.44 194 LYS A C 1
ATOM 1480 O O . LYS A 1 194 ? 7.772 0.737 11.641 1.00 92.44 194 LYS A O 1
ATOM 1485 N N . ALA A 1 195 ? 6.300 0.619 13.340 1.00 91.31 195 ALA A N 1
ATOM 1486 C CA . ALA A 1 195 ? 5.117 0.520 12.494 1.00 91.31 195 ALA A CA 1
ATOM 1487 C C . ALA A 1 195 ? 4.888 1.781 11.650 1.00 91.31 195 ALA A C 1
ATOM 1489 O O . ALA A 1 195 ? 4.639 1.666 10.449 1.00 91.31 195 ALA A O 1
ATOM 1490 N N . ASP A 1 196 ? 5.095 2.969 12.229 1.00 88.69 196 ASP A N 1
ATOM 1491 C CA . ASP A 1 196 ? 5.006 4.234 11.487 1.00 88.69 196 ASP A CA 1
ATOM 1492 C C . ASP A 1 196 ? 6.039 4.280 10.354 1.00 88.69 196 ASP A C 1
ATOM 1494 O O . ASP A 1 196 ? 5.707 4.572 9.206 1.00 88.69 196 ASP A O 1
ATOM 1498 N N . ILE A 1 197 ? 7.294 3.925 10.652 1.00 91.56 197 ILE A N 1
ATOM 1499 C CA . ILE A 1 197 ? 8.353 3.853 9.637 1.00 91.56 197 ILE A CA 1
ATOM 1500 C C . ILE A 1 197 ? 8.042 2.777 8.587 1.00 91.56 197 ILE A C 1
ATOM 1502 O O . ILE A 1 197 ? 8.233 3.022 7.400 1.00 91.56 197 ILE A O 1
ATOM 1506 N N . CYS A 1 198 ? 7.507 1.622 8.988 1.00 93.81 198 CYS A N 1
ATOM 1507 C CA . CYS A 1 198 ? 7.101 0.555 8.074 1.00 93.81 198 CYS A CA 1
ATOM 1508 C C . CYS A 1 198 ? 6.009 1.017 7.099 1.00 93.81 198 CYS A C 1
ATOM 1510 O O . CYS A 1 198 ? 6.103 0.732 5.905 1.00 93.81 198 CYS A O 1
ATOM 1512 N N . ALA A 1 199 ? 5.008 1.770 7.568 1.00 90.88 199 ALA A N 1
ATOM 1513 C CA . ALA A 1 199 ? 3.956 2.320 6.714 1.00 90.88 199 ALA A CA 1
ATOM 1514 C C . ALA A 1 199 ? 4.530 3.228 5.612 1.00 90.88 199 ALA A C 1
ATOM 1516 O O . ALA A 1 199 ? 4.110 3.159 4.454 1.00 90.88 199 ALA A O 1
ATOM 1517 N N . LEU A 1 200 ? 5.516 4.057 5.965 1.00 91.56 200 LEU A N 1
ATOM 1518 C CA . LEU A 1 200 ? 6.203 4.937 5.021 1.00 91.56 200 LEU A CA 1
ATOM 1519 C C . LEU A 1 200 ? 7.125 4.162 4.079 1.00 91.56 200 LEU A C 1
ATOM 1521 O O . LEU A 1 200 ? 7.180 4.479 2.895 1.00 91.56 200 LEU A O 1
ATOM 1525 N N . ASP A 1 201 ? 7.784 3.113 4.568 1.00 94.75 201 ASP A N 1
ATOM 1526 C CA . ASP A 1 201 ? 8.648 2.247 3.764 1.00 94.75 201 ASP A CA 1
ATOM 1527 C C . ASP A 1 201 ? 7.850 1.472 2.698 1.00 94.75 201 ASP A C 1
ATOM 1529 O O . ASP A 1 201 ? 8.227 1.420 1.523 1.00 94.75 201 ASP A O 1
ATOM 1533 N N . VAL A 1 202 ? 6.657 0.980 3.060 1.00 94.25 202 VAL A N 1
ATOM 1534 C CA . VAL A 1 202 ? 5.695 0.420 2.097 1.00 94.25 202 VAL A CA 1
ATOM 1535 C C . VAL A 1 202 ? 5.397 1.426 0.992 1.00 94.25 202 VAL A C 1
ATOM 1537 O O . VAL A 1 202 ? 5.465 1.072 -0.185 1.00 94.25 202 VAL A O 1
ATOM 1540 N N . VAL A 1 203 ? 5.080 2.680 1.331 1.00 91.69 203 VAL A N 1
ATOM 1541 C CA . VAL A 1 203 ? 4.842 3.712 0.311 1.00 91.69 203 VAL A CA 1
ATOM 1542 C C . VAL A 1 203 ? 6.097 3.960 -0.513 1.00 91.69 203 VAL A C 1
ATOM 1544 O O . VAL A 1 203 ? 5.994 4.025 -1.740 1.00 91.69 203 VAL A O 1
ATOM 1547 N N . ALA A 1 204 ? 7.259 4.034 0.137 1.00 94.38 204 ALA A N 1
ATOM 1548 C CA . ALA A 1 204 ? 8.509 4.392 -0.502 1.00 94.38 204 ALA A CA 1
ATOM 1549 C C . ALA A 1 204 ? 8.862 3.456 -1.660 1.00 94.38 204 ALA A C 1
ATOM 1551 O O . ALA A 1 204 ? 9.207 3.886 -2.760 1.00 94.38 204 ALA A O 1
ATOM 1552 N N . ARG A 1 205 ? 8.701 2.158 -1.409 1.00 95.69 205 ARG A N 1
ATOM 1553 C CA . ARG A 1 205 ? 9.032 1.079 -2.342 1.00 95.69 205 ARG A CA 1
ATOM 1554 C C . ARG A 1 205 ? 7.938 0.846 -3.375 1.00 95.69 205 ARG A C 1
ATOM 1556 O O . ARG A 1 205 ? 8.212 0.545 -4.536 1.00 95.69 205 ARG A O 1
ATOM 1563 N N . ARG A 1 206 ? 6.678 1.015 -2.972 1.00 93.44 206 ARG A N 1
ATOM 1564 C CA . ARG A 1 206 ? 5.505 0.733 -3.807 1.00 93.44 206 ARG A CA 1
ATOM 1565 C C . ARG A 1 206 ? 5.351 1.693 -4.978 1.00 93.44 206 ARG A C 1
ATOM 1567 O O . ARG A 1 206 ? 4.933 1.249 -6.045 1.00 93.44 206 ARG A O 1
ATOM 1574 N N . GLN A 1 207 ? 5.623 2.987 -4.800 1.00 92.75 207 GLN A N 1
ATOM 1575 C CA . GLN A 1 207 ? 5.408 3.969 -5.873 1.00 92.75 207 GLN A CA 1
ATOM 1576 C C . GLN A 1 207 ? 6.237 3.659 -7.136 1.00 92.75 207 GLN A C 1
ATOM 1578 O O . GLN A 1 207 ? 5.628 3.459 -8.192 1.00 92.75 207 GLN A O 1
ATOM 1583 N N . PRO A 1 208 ? 7.578 3.523 -7.071 1.00 94.69 208 PRO A N 1
ATOM 1584 C CA . PRO A 1 208 ? 8.369 3.182 -8.254 1.00 94.69 208 PRO A CA 1
ATOM 1585 C C . PRO A 1 208 ? 8.054 1.781 -8.798 1.00 94.69 208 PRO A C 1
ATOM 1587 O O . PRO A 1 208 ? 8.005 1.603 -10.014 1.00 94.69 208 PRO A O 1
ATOM 1590 N N . LEU A 1 209 ? 7.746 0.800 -7.937 1.00 96.81 209 LEU A N 1
ATOM 1591 C CA . LEU A 1 209 ? 7.315 -0.533 -8.379 1.00 96.81 209 LEU A CA 1
ATOM 1592 C C . LEU A 1 209 ? 6.021 -0.486 -9.200 1.00 96.81 209 LEU A C 1
ATOM 1594 O O . LEU A 1 209 ? 5.935 -1.116 -10.255 1.00 96.81 209 LEU A O 1
ATOM 1598 N N . ARG A 1 210 ? 5.015 0.283 -8.765 1.00 96.25 210 ARG A N 1
ATOM 1599 C CA . ARG A 1 210 ? 3.759 0.446 -9.513 1.00 96.25 210 ARG A CA 1
ATOM 1600 C C . ARG A 1 210 ? 4.010 1.065 -10.884 1.00 96.25 210 ARG A C 1
ATOM 1602 O O . ARG A 1 210 ? 3.522 0.526 -11.875 1.00 96.25 210 ARG A O 1
ATOM 1609 N N . ALA A 1 211 ? 4.799 2.137 -10.956 1.00 97.88 211 ALA A N 1
ATOM 1610 C CA . ALA A 1 211 ? 5.176 2.740 -12.232 1.00 97.88 211 ALA A CA 1
ATOM 1611 C C . ALA A 1 211 ? 5.938 1.743 -13.124 1.00 97.88 211 ALA A C 1
ATOM 1613 O O . ALA A 1 211 ? 5.583 1.564 -14.289 1.00 97.88 211 ALA A O 1
ATOM 1614 N N . GLY A 1 212 ? 6.909 1.015 -12.567 1.00 98.38 212 GLY A N 1
ATOM 1615 C CA . GLY A 1 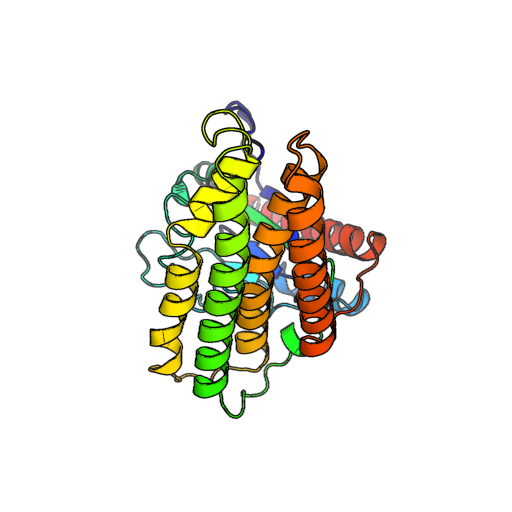212 ? 7.671 -0.001 -13.292 1.00 98.38 212 GLY A CA 1
ATOM 1616 C C . GLY A 1 212 ? 6.771 -1.088 -13.882 1.00 98.38 212 GLY A C 1
ATOM 1617 O O . GLY A 1 212 ? 6.840 -1.369 -15.075 1.00 98.38 212 GLY A O 1
ATOM 1618 N N . GLY A 1 213 ? 5.843 -1.632 -13.092 1.00 98.38 213 GLY A N 1
ATOM 1619 C CA . GLY A 1 213 ? 4.889 -2.640 -13.561 1.00 98.38 213 GLY A CA 1
ATOM 1620 C C . GLY A 1 213 ? 3.943 -2.126 -14.654 1.00 98.38 213 GLY A C 1
ATOM 1621 O O . GLY A 1 213 ? 3.638 -2.848 -15.606 1.00 98.38 213 GLY A O 1
ATOM 1622 N N . LEU A 1 214 ? 3.483 -0.873 -14.562 1.00 98.50 214 LEU A N 1
ATOM 1623 C CA . LEU A 1 214 ? 2.666 -0.255 -15.611 1.00 98.50 214 LEU A CA 1
ATOM 1624 C C . LEU A 1 214 ? 3.450 -0.071 -16.914 1.00 98.50 214 LEU A C 1
ATOM 1626 O O . LEU A 1 214 ? 2.931 -0.389 -17.987 1.00 98.50 214 LEU A O 1
ATOM 1630 N N . LEU A 1 215 ? 4.691 0.401 -16.820 1.00 98.75 215 LEU A N 1
ATOM 1631 C CA . LEU A 1 215 ? 5.549 0.626 -17.975 1.00 98.75 215 LEU A CA 1
ATOM 1632 C C . LEU A 1 215 ? 5.985 -0.696 -18.626 1.00 98.75 215 LEU A C 1
ATOM 1634 O O . LEU A 1 215 ? 5.906 -0.806 -19.847 1.00 98.75 215 LEU A O 1
ATOM 1638 N N . LEU A 1 216 ? 6.303 -1.738 -17.849 1.00 98.81 216 LEU A N 1
ATOM 1639 C CA . LEU A 1 216 ? 6.548 -3.093 -18.368 1.00 98.81 216 LEU A CA 1
ATOM 1640 C C . LEU A 1 216 ? 5.367 -3.599 -19.205 1.00 98.81 216 LEU A C 1
ATOM 1642 O O . LEU A 1 216 ? 5.556 -4.099 -20.312 1.00 98.81 216 LEU A O 1
ATOM 1646 N N . ARG A 1 217 ? 4.128 -3.398 -18.733 1.00 98.50 217 ARG A N 1
ATOM 1647 C CA . ARG A 1 217 ? 2.917 -3.788 -19.479 1.00 98.50 217 ARG A CA 1
ATOM 1648 C C . ARG A 1 217 ? 2.743 -3.032 -20.793 1.00 98.50 217 ARG A C 1
ATOM 1650 O O . ARG A 1 217 ? 2.164 -3.590 -21.723 1.00 98.50 217 ARG A O 1
ATOM 1657 N N . LEU A 1 218 ? 3.167 -1.771 -20.859 1.00 98.62 218 LEU A N 1
ATOM 1658 C CA . LEU A 1 218 ? 3.127 -0.987 -22.094 1.00 98.62 218 LEU A CA 1
ATOM 1659 C C . LEU A 1 218 ? 4.238 -1.413 -23.057 1.00 98.62 218 LEU A C 1
ATOM 1661 O O . LEU A 1 218 ? 3.957 -1.646 -24.230 1.00 98.62 218 LEU A O 1
ATOM 1665 N N . LEU A 1 219 ? 5.463 -1.593 -22.557 1.00 98.69 219 LEU A N 1
ATOM 1666 C CA . LEU A 1 219 ? 6.607 -2.064 -23.340 1.00 98.69 219 LEU A CA 1
ATOM 1667 C C . LEU A 1 219 ? 6.353 -3.455 -23.932 1.00 98.69 219 LEU A C 1
ATOM 1669 O O . LEU A 1 219 ? 6.639 -3.677 -25.102 1.00 98.69 219 LEU A O 1
ATOM 1673 N N . ALA A 1 220 ? 5.736 -4.364 -23.171 1.00 98.25 220 ALA A N 1
ATOM 1674 C CA . ALA A 1 220 ? 5.385 -5.709 -23.633 1.00 98.25 220 ALA A CA 1
ATOM 1675 C C . ALA A 1 220 ? 4.339 -5.733 -24.766 1.00 98.25 220 ALA A C 1
ATOM 1677 O O . ALA A 1 220 ? 4.147 -6.767 -25.401 1.00 98.25 220 ALA A O 1
ATOM 1678 N N . ARG A 1 221 ? 3.624 -4.624 -24.992 1.00 97.31 221 ARG A N 1
ATOM 1679 C CA . ARG A 1 221 ? 2.583 -4.482 -26.025 1.00 97.31 221 ARG A CA 1
ATOM 1680 C C . ARG A 1 221 ? 3.005 -3.576 -27.181 1.00 97.31 221 ARG A C 1
ATOM 1682 O O . ARG A 1 221 ? 2.186 -3.317 -28.056 1.00 97.31 221 ARG A O 1
ATOM 1689 N N . SER A 1 222 ? 4.220 -3.036 -27.145 1.00 97.31 222 SER A N 1
ATOM 1690 C CA . SER A 1 222 ? 4.738 -2.159 -28.190 1.00 97.31 222 SER A CA 1
ATOM 1691 C C . SER A 1 222 ? 5.454 -2.980 -29.260 1.00 97.31 222 SER A C 1
ATOM 1693 O O . SER A 1 222 ? 6.245 -3.862 -28.932 1.00 97.31 222 SER A O 1
ATOM 1695 N N . ASP A 1 223 ? 5.220 -2.641 -30.527 1.00 96.75 223 ASP A N 1
ATOM 1696 C CA . ASP A 1 223 ? 5.931 -3.219 -31.675 1.00 96.75 223 ASP A CA 1
ATOM 1697 C C . ASP A 1 223 ? 7.230 -2.456 -32.015 1.00 96.75 223 ASP A C 1
ATOM 1699 O O . ASP A 1 223 ? 7.896 -2.756 -33.009 1.00 96.75 223 ASP A O 1
ATOM 1703 N N . ASP A 1 224 ? 7.607 -1.445 -31.220 1.00 98.44 224 ASP A N 1
ATOM 1704 C CA . ASP A 1 224 ? 8.828 -0.675 -31.460 1.00 98.44 224 ASP A CA 1
ATOM 1705 C C . ASP A 1 224 ? 10.085 -1.528 -31.225 1.00 98.44 224 ASP A C 1
ATOM 1707 O O . ASP A 1 224 ? 10.212 -2.256 -30.238 1.00 98.44 224 ASP A O 1
ATOM 1711 N N . ARG A 1 225 ? 11.075 -1.386 -32.112 1.00 98.06 225 ARG A N 1
ATOM 1712 C CA . ARG A 1 225 ? 12.349 -2.119 -32.045 1.00 98.06 225 ARG A CA 1
ATOM 1713 C C . ARG A 1 225 ? 13.121 -1.910 -30.734 1.00 98.06 225 ARG A C 1
ATOM 1715 O O . ARG A 1 225 ? 13.923 -2.766 -30.368 1.00 98.06 225 ARG A O 1
ATOM 1722 N N . ALA A 1 226 ? 12.935 -0.776 -30.056 1.00 97.94 226 ALA A N 1
ATOM 1723 C CA . ALA A 1 226 ? 13.597 -0.459 -28.795 1.00 97.94 226 ALA A CA 1
ATOM 1724 C C . ALA A 1 226 ? 12.888 -1.082 -27.579 1.00 97.94 226 ALA A C 1
ATOM 1726 O O . ALA A 1 226 ? 13.522 -1.265 -26.534 1.00 97.94 226 ALA A O 1
ATOM 1727 N N . ALA A 1 227 ? 11.607 -1.450 -27.705 1.00 98.50 227 ALA A N 1
ATOM 1728 C CA . ALA A 1 227 ? 10.791 -1.919 -26.589 1.00 98.50 227 ALA A CA 1
ATOM 1729 C C . ALA A 1 227 ? 11.368 -3.163 -25.877 1.00 98.50 227 ALA A C 1
ATOM 1731 O O . ALA A 1 227 ? 11.443 -3.135 -24.646 1.00 98.50 227 ALA A O 1
ATOM 1732 N N . PRO A 1 228 ? 11.886 -4.206 -26.565 1.00 98.62 228 PRO A N 1
ATOM 1733 C CA . PRO A 1 228 ? 12.467 -5.370 -25.886 1.00 98.62 228 PRO A CA 1
ATOM 1734 C C . PRO A 1 228 ? 13.722 -5.059 -25.057 1.00 98.62 228 PRO A C 1
ATOM 1736 O O . PRO A 1 228 ? 14.012 -5.746 -24.076 1.00 98.62 228 PRO A O 1
ATOM 1739 N N . ALA A 1 229 ? 14.506 -4.048 -25.445 1.00 98.62 229 ALA A N 1
ATOM 1740 C CA . ALA A 1 229 ? 15.689 -3.640 -24.690 1.00 98.62 229 ALA A CA 1
ATOM 1741 C C . ALA A 1 229 ? 15.293 -2.882 -23.416 1.00 98.62 229 ALA A C 1
ATOM 1743 O O . ALA A 1 229 ? 15.752 -3.245 -22.333 1.00 98.62 229 ALA A O 1
ATOM 1744 N N . LEU A 1 230 ? 14.385 -1.907 -23.533 1.00 98.75 230 LEU A N 1
ATOM 1745 C CA . LEU A 1 230 ? 13.869 -1.159 -22.382 1.00 98.75 230 LEU A CA 1
ATOM 1746 C C . LEU A 1 230 ? 13.076 -2.049 -21.423 1.00 98.75 230 LEU A C 1
ATOM 1748 O O . LEU A 1 230 ? 13.176 -1.877 -20.213 1.00 98.75 230 LEU A O 1
ATOM 1752 N N . HIS A 1 231 ? 12.332 -3.033 -21.943 1.00 98.75 231 HIS A N 1
ATOM 1753 C CA . HIS A 1 231 ? 11.634 -4.004 -21.105 1.00 98.75 231 HIS A CA 1
ATOM 1754 C C . HIS A 1 231 ? 12.625 -4.782 -20.240 1.00 98.75 231 HIS A C 1
ATOM 1756 O O . HIS A 1 231 ? 12.398 -4.914 -19.048 1.00 98.75 231 HIS A O 1
ATOM 1762 N N . ARG A 1 232 ? 13.737 -5.278 -20.802 1.00 98.75 232 ARG A N 1
ATOM 1763 C CA . ARG A 1 232 ? 14.758 -6.002 -20.022 1.00 98.75 232 ARG A CA 1
ATOM 1764 C C . ARG A 1 232 ? 15.467 -5.110 -19.001 1.00 98.75 232 ARG A C 1
ATOM 1766 O O . ARG A 1 232 ? 15.706 -5.563 -17.887 1.00 98.75 232 ARG A O 1
ATOM 1773 N N . GLU A 1 233 ? 15.786 -3.866 -19.367 1.00 98.38 233 GLU A N 1
ATOM 1774 C CA . GLU A 1 233 ? 16.359 -2.874 -18.441 1.00 98.38 233 GLU A CA 1
ATOM 1775 C C . GLU A 1 233 ? 15.435 -2.666 -17.232 1.00 98.38 233 GLU A C 1
ATOM 1777 O O . GLU A 1 233 ? 15.863 -2.787 -16.084 1.00 98.38 233 GLU A O 1
ATOM 1782 N N . LEU A 1 234 ? 14.150 -2.415 -17.489 1.00 98.75 234 LEU A N 1
ATOM 1783 C CA . LEU A 1 234 ? 13.170 -2.162 -16.442 1.00 98.75 234 LEU A CA 1
ATOM 1784 C C . LEU A 1 234 ? 12.807 -3.413 -15.640 1.00 98.75 234 LEU A C 1
ATOM 1786 O O . LEU A 1 234 ? 12.580 -3.309 -14.442 1.00 98.75 234 LEU A O 1
ATOM 1790 N N . ASP A 1 235 ? 12.762 -4.584 -16.269 1.00 98.75 235 ASP A N 1
ATOM 1791 C CA . ASP A 1 235 ? 12.450 -5.854 -15.606 1.00 98.75 235 ASP A CA 1
ATOM 1792 C C . ASP A 1 235 ? 13.535 -6.231 -14.587 1.00 98.75 235 ASP A C 1
ATOM 1794 O O . ASP A 1 235 ? 13.228 -6.684 -13.482 1.00 98.75 235 ASP A O 1
ATOM 1798 N N . ALA A 1 236 ? 14.804 -5.940 -14.897 1.00 98.50 236 ALA A N 1
ATOM 1799 C CA . ALA A 1 236 ? 15.908 -6.103 -13.954 1.00 98.50 236 ALA A CA 1
ATOM 1800 C C . ALA A 1 236 ? 15.778 -5.161 -12.741 1.00 98.50 236 ALA A C 1
ATOM 1802 O O . ALA A 1 236 ? 15.957 -5.594 -11.598 1.00 98.50 236 ALA A O 1
ATOM 1803 N N . LEU A 1 237 ? 15.422 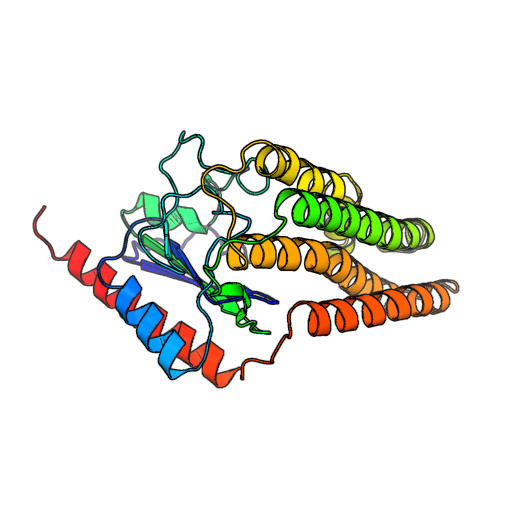-3.890 -12.973 1.00 98.12 237 LEU A N 1
ATOM 1804 C CA . LEU A 1 237 ? 15.148 -2.929 -11.896 1.00 98.12 237 LEU A CA 1
ATOM 1805 C C . LEU A 1 237 ? 13.954 -3.377 -11.047 1.00 98.12 237 LEU A C 1
ATOM 1807 O O . LEU A 1 237 ? 14.058 -3.452 -9.826 1.00 98.12 237 LEU A O 1
ATOM 1811 N N . PHE A 1 238 ? 12.849 -3.743 -11.696 1.00 98.56 238 PHE A N 1
ATOM 1812 C CA . PHE A 1 238 ? 11.625 -4.200 -11.050 1.00 98.56 238 PHE A CA 1
ATOM 1813 C C . PHE A 1 238 ? 11.876 -5.431 -10.174 1.00 98.56 238 PHE A C 1
ATOM 1815 O O . PHE A 1 238 ? 11.465 -5.453 -9.017 1.00 98.56 238 PHE A O 1
ATOM 1822 N N . THR A 1 239 ? 12.602 -6.425 -10.690 1.00 98.38 239 THR A N 1
ATOM 1823 C CA . THR A 1 239 ? 12.962 -7.643 -9.947 1.00 98.38 239 THR A CA 1
ATOM 1824 C C . THR A 1 239 ? 13.841 -7.330 -8.737 1.00 98.38 239 THR A C 1
ATOM 1826 O O . THR A 1 239 ? 13.622 -7.878 -7.654 1.00 98.38 239 THR A O 1
ATOM 1829 N N . THR A 1 240 ? 14.802 -6.415 -8.897 1.00 98.25 240 THR A N 1
ATOM 1830 C CA . THR A 1 240 ? 15.672 -5.968 -7.800 1.00 98.25 240 THR A CA 1
ATOM 1831 C C . THR A 1 240 ? 14.855 -5.277 -6.711 1.00 98.25 240 THR A C 1
ATOM 1833 O O . THR A 1 240 ? 14.939 -5.657 -5.548 1.00 98.25 240 THR A O 1
ATOM 1836 N N . TRP A 1 241 ? 14.004 -4.315 -7.080 1.00 98.12 241 TRP A N 1
ATOM 1837 C CA . TRP A 1 241 ? 13.163 -3.585 -6.129 1.00 98.12 241 TRP A CA 1
ATOM 1838 C C . TRP A 1 241 ? 12.128 -4.480 -5.447 1.00 98.12 241 TRP A C 1
ATOM 1840 O O . TRP A 1 241 ? 11.860 -4.303 -4.263 1.00 98.12 241 TRP A O 1
ATOM 1850 N N . ALA A 1 242 ? 11.549 -5.446 -6.165 1.00 97.81 242 ALA A N 1
ATOM 1851 C CA . ALA A 1 242 ? 10.591 -6.389 -5.595 1.00 97.81 242 ALA A CA 1
ATOM 1852 C C . ALA A 1 242 ? 11.259 -7.316 -4.568 1.00 97.81 242 ALA A C 1
ATOM 1854 O O . ALA A 1 242 ? 10.697 -7.539 -3.497 1.00 97.81 242 ALA A O 1
ATOM 1855 N N . THR A 1 243 ? 12.466 -7.804 -4.872 1.00 97.75 243 THR A N 1
ATOM 1856 C CA . THR A 1 243 ? 13.275 -8.605 -3.940 1.00 97.75 243 THR A CA 1
ATOM 1857 C C . THR A 1 243 ? 13.634 -7.794 -2.698 1.00 97.75 243 THR A C 1
ATOM 1859 O O . THR A 1 243 ? 13.326 -8.215 -1.588 1.00 97.75 243 THR A O 1
ATOM 1862 N N . ASP A 1 244 ? 14.182 -6.592 -2.881 1.00 97.69 244 ASP A N 1
ATOM 1863 C CA . ASP A 1 244 ? 14.550 -5.695 -1.781 1.00 97.69 244 ASP A CA 1
ATOM 1864 C C . ASP A 1 244 ? 13.330 -5.320 -0.920 1.00 97.69 244 ASP A C 1
ATOM 1866 O O . ASP A 1 244 ? 13.401 -5.311 0.304 1.00 97.69 244 ASP A O 1
ATOM 1870 N N . PHE A 1 245 ? 12.159 -5.098 -1.528 1.00 97.38 245 PHE A N 1
ATOM 1871 C CA . PHE A 1 245 ? 10.921 -4.852 -0.785 1.00 97.38 245 PHE A CA 1
ATOM 1872 C C . PHE A 1 245 ? 10.486 -6.055 0.056 1.00 97.38 245 PHE A C 1
ATOM 1874 O O . PHE A 1 245 ? 10.120 -5.895 1.224 1.00 97.38 245 PHE A O 1
ATOM 1881 N N . ALA A 1 246 ? 10.544 -7.255 -0.524 1.00 97.44 246 ALA A N 1
ATOM 1882 C CA . ALA A 1 246 ? 10.206 -8.482 0.179 1.00 97.44 246 ALA A CA 1
ATOM 1883 C C . ALA A 1 246 ? 11.153 -8.749 1.354 1.00 97.44 246 ALA A C 1
ATOM 1885 O O . ALA A 1 246 ? 10.693 -9.101 2.441 1.00 97.44 246 ALA A O 1
ATOM 1886 N N . GLU A 1 247 ? 12.453 -8.538 1.161 1.00 97.88 247 GLU A N 1
ATOM 1887 C CA . GLU A 1 247 ? 13.478 -8.762 2.179 1.00 97.88 247 GLU A CA 1
ATOM 1888 C C . GLU A 1 247 ? 13.437 -7.703 3.284 1.00 97.88 247 GLU A C 1
ATOM 1890 O O . GLU A 1 247 ? 13.326 -8.055 4.461 1.00 97.88 247 GLU A O 1
ATOM 1895 N N . ALA A 1 248 ? 13.448 -6.415 2.922 1.00 96.94 248 ALA A N 1
ATOM 1896 C CA . ALA A 1 248 ? 13.490 -5.307 3.874 1.00 96.94 248 ALA A CA 1
ATOM 1897 C C . ALA A 1 248 ? 12.307 -5.333 4.848 1.00 96.94 248 ALA A C 1
ATOM 1899 O O . ALA A 1 248 ? 12.477 -5.107 6.047 1.00 96.94 248 ALA A O 1
ATOM 1900 N N . LEU A 1 249 ? 11.110 -5.663 4.348 1.00 96.31 249 LEU A N 1
ATOM 1901 C CA . LEU A 1 249 ? 9.910 -5.744 5.176 1.00 96.31 249 LEU A CA 1
ATOM 1902 C C . LEU A 1 249 ? 9.553 -7.159 5.620 1.00 96.31 249 LEU A C 1
ATOM 1904 O O . LEU A 1 249 ? 8.555 -7.324 6.320 1.00 96.31 249 LEU A O 1
ATOM 1908 N N . ARG A 1 250 ? 10.356 -8.175 5.285 1.00 97.50 250 ARG A N 1
ATOM 1909 C CA . ARG A 1 250 ? 10.090 -9.583 5.634 1.00 97.50 250 ARG A CA 1
ATOM 1910 C C . ARG A 1 250 ? 8.682 -10.009 5.204 1.00 97.50 250 ARG A C 1
ATOM 1912 O O . ARG A 1 250 ? 7.910 -10.560 5.991 1.00 97.50 250 ARG A O 1
ATOM 1919 N N . LEU A 1 251 ? 8.332 -9.670 3.966 1.00 97.75 251 LEU A N 1
ATOM 1920 C CA . LEU A 1 251 ? 6.993 -9.858 3.432 1.00 97.75 251 LEU A CA 1
ATOM 1921 C C . LEU A 1 251 ? 6.639 -11.342 3.355 1.00 97.75 251 LEU A C 1
ATOM 1923 O O . LEU A 1 251 ? 7.391 -12.159 2.825 1.00 97.75 251 LEU A O 1
ATOM 1927 N N . ARG A 1 252 ? 5.442 -11.678 3.832 1.00 97.69 252 ARG A N 1
ATOM 1928 C CA . ARG A 1 252 ? 4.863 -13.018 3.712 1.00 97.69 252 ARG A CA 1
ATOM 1929 C C . ARG A 1 252 ? 3.524 -12.966 3.001 1.00 97.69 252 ARG A C 1
ATOM 1931 O O . ARG A 1 252 ? 2.684 -12.120 3.294 1.00 97.69 252 ARG A O 1
ATOM 1938 N N . TRP A 1 253 ? 3.308 -13.903 2.088 1.00 97.75 253 TRP A N 1
ATOM 1939 C CA . TRP A 1 253 ? 2.036 -14.019 1.385 1.00 97.75 253 TRP A CA 1
ATOM 1940 C C . TRP A 1 253 ? 0.892 -14.306 2.363 1.00 97.75 253 TRP A C 1
ATOM 1942 O O . TRP A 1 253 ? 0.989 -15.216 3.193 1.00 97.75 253 TRP A O 1
ATOM 1952 N N . VAL A 1 254 ? -0.213 -13.571 2.236 1.00 98.12 254 VAL A N 1
ATOM 1953 C CA . VAL A 1 254 ? -1.469 -13.889 2.923 1.00 98.12 254 VAL A CA 1
ATOM 1954 C C . VAL A 1 254 ? -2.335 -14.714 1.970 1.00 98.12 254 VAL A C 1
ATOM 1956 O O . VAL A 1 254 ? -2.705 -14.212 0.910 1.00 98.12 254 VAL A O 1
ATOM 1959 N N . PRO A 1 255 ? -2.710 -15.964 2.303 1.00 97.75 255 PRO A N 1
ATOM 1960 C CA . PRO A 1 255 ? -3.598 -16.752 1.453 1.00 97.75 255 PRO A CA 1
ATOM 1961 C C . PRO A 1 255 ? -4.894 -16.000 1.131 1.00 97.75 255 PRO A C 1
ATOM 1963 O O . PRO A 1 255 ? -5.535 -15.467 2.036 1.00 97.75 255 PRO A O 1
ATOM 1966 N N . VAL A 1 256 ? -5.314 -16.004 -0.139 1.00 97.44 256 VAL A N 1
ATOM 1967 C CA . VAL A 1 256 ? -6.520 -15.282 -0.597 1.00 97.44 256 VAL A CA 1
ATOM 1968 C C . VAL A 1 256 ? -7.758 -15.669 0.215 1.00 97.44 256 VAL A C 1
ATOM 1970 O O . VAL A 1 256 ? -8.566 -14.808 0.543 1.00 97.44 256 VAL A O 1
ATOM 1973 N N . SER A 1 257 ? -7.883 -16.940 0.611 1.00 98.06 257 SER A N 1
ATOM 1974 C CA . SER A 1 257 ? -8.976 -17.399 1.475 1.00 98.06 257 SER A CA 1
ATOM 1975 C C . SER A 1 257 ? -9.019 -16.660 2.814 1.00 98.06 257 SER A C 1
ATOM 1977 O O . SER A 1 257 ? -10.092 -16.236 3.229 1.00 98.06 257 SER A O 1
ATOM 1979 N N . ARG A 1 258 ? -7.863 -16.426 3.449 1.00 98.38 258 ARG A N 1
ATOM 1980 C CA . ARG A 1 258 ? -7.772 -15.646 4.692 1.00 98.38 258 ARG A CA 1
ATOM 1981 C C . ARG A 1 258 ? -8.069 -14.170 4.459 1.00 98.38 258 ARG A C 1
ATOM 1983 O O . ARG A 1 258 ? -8.707 -13.551 5.302 1.00 98.38 258 ARG A O 1
ATOM 1990 N N . GLN A 1 259 ? -7.654 -13.618 3.316 1.00 97.75 259 GLN A N 1
ATOM 1991 C CA . GLN A 1 259 ? -7.976 -12.230 2.974 1.00 97.75 259 GLN A CA 1
ATOM 1992 C C . GLN A 1 259 ? -9.495 -12.029 2.858 1.00 97.75 259 GLN A C 1
ATOM 1994 O O . GLN A 1 259 ? -10.062 -11.142 3.494 1.00 97.75 259 GLN A O 1
ATOM 1999 N N . VAL A 1 260 ? -10.160 -12.903 2.096 1.00 97.94 260 VAL A N 1
ATOM 2000 C CA . VAL A 1 260 ? -11.615 -12.876 1.889 1.00 97.94 260 VAL A CA 1
ATOM 2001 C C . VAL A 1 260 ? -12.367 -13.138 3.192 1.00 97.94 260 VAL A C 1
ATOM 2003 O O . VAL A 1 260 ? -13.364 -12.471 3.470 1.00 97.94 260 VAL A O 1
ATOM 2006 N N . GLU A 1 261 ? -11.899 -14.079 4.013 1.00 98.56 261 GLU A N 1
ATOM 2007 C CA . GLU A 1 261 ? -12.505 -14.372 5.311 1.00 98.56 261 GLU A CA 1
ATOM 2008 C C . GLU A 1 261 ? -12.435 -13.162 6.251 1.00 98.56 261 GLU A C 1
ATOM 2010 O O . GLU A 1 261 ? -13.455 -12.775 6.827 1.00 98.56 261 GLU A O 1
ATOM 2015 N N . HIS A 1 262 ? -11.274 -12.507 6.338 1.00 98.44 262 HIS A N 1
ATOM 2016 C CA . HIS A 1 262 ? -11.105 -11.302 7.145 1.00 98.44 262 HIS A CA 1
ATOM 2017 C C . HIS A 1 262 ? -12.004 -10.154 6.665 1.00 98.44 262 HIS A C 1
ATOM 2019 O O . HIS A 1 262 ? -12.714 -9.539 7.466 1.00 98.44 262 HIS A O 1
ATOM 2025 N N . GLN A 1 263 ? -12.053 -9.906 5.349 1.00 97.88 263 GLN A N 1
ATOM 2026 C CA . GLN A 1 263 ? -12.959 -8.915 4.759 1.00 97.88 263 GLN A CA 1
ATOM 2027 C C . GLN A 1 263 ? -14.423 -9.228 5.082 1.00 97.88 263 GLN A C 1
ATOM 2029 O O . GLN A 1 263 ? -15.170 -8.339 5.484 1.00 97.88 263 GLN A O 1
ATOM 2034 N N . THR A 1 264 ? -14.832 -10.491 4.955 1.00 98.31 264 THR A N 1
ATOM 2035 C CA . THR A 1 264 ? -16.216 -10.921 5.196 1.00 98.31 264 THR A CA 1
ATOM 2036 C C . THR A 1 264 ? -16.619 -10.702 6.652 1.00 98.31 264 THR A C 1
ATOM 2038 O O . THR A 1 264 ? -17.644 -10.073 6.914 1.00 98.31 264 THR A O 1
ATOM 2041 N N . ARG A 1 265 ? -15.794 -11.153 7.606 1.00 98.44 265 ARG A N 1
ATOM 2042 C CA . ARG A 1 265 ? -16.031 -10.956 9.046 1.00 98.44 265 ARG A CA 1
ATOM 2043 C C . ARG A 1 265 ? -16.125 -9.469 9.400 1.00 98.44 265 ARG A C 1
ATOM 2045 O O . ARG A 1 265 ? -17.035 -9.063 10.120 1.00 98.44 265 ARG A O 1
ATOM 2052 N N . THR A 1 266 ? -15.254 -8.648 8.814 1.00 98.00 266 THR A N 1
ATOM 2053 C CA . THR A 1 266 ? -15.252 -7.188 8.999 1.00 98.00 266 THR A CA 1
ATOM 2054 C C . THR A 1 266 ? -16.528 -6.537 8.466 1.00 98.00 266 THR A C 1
ATOM 2056 O O . THR A 1 266 ? -17.122 -5.700 9.143 1.00 98.00 266 THR A O 1
ATOM 2059 N N . VAL A 1 267 ? -16.988 -6.931 7.272 1.00 97.75 267 VAL A N 1
ATOM 2060 C CA . VAL A 1 267 ? -18.236 -6.424 6.678 1.00 97.75 267 VAL A CA 1
ATOM 2061 C C . VAL A 1 267 ? -19.443 -6.767 7.544 1.00 97.75 267 VAL A C 1
ATOM 2063 O O . VAL A 1 267 ? -20.283 -5.899 7.774 1.00 97.75 267 VAL A O 1
ATOM 2066 N N . LEU A 1 268 ? -19.527 -8.003 8.042 1.00 98.00 268 LEU A N 1
ATOM 2067 C CA . LEU A 1 268 ? -20.627 -8.434 8.907 1.00 98.00 268 LEU A CA 1
ATOM 2068 C C . LEU A 1 268 ? -20.636 -7.653 10.227 1.00 98.00 268 LEU A C 1
ATOM 2070 O O . LEU A 1 268 ? -21.665 -7.088 10.594 1.00 98.00 268 LEU A O 1
ATOM 2074 N N . ALA A 1 269 ? -19.479 -7.513 10.881 1.00 97.69 269 ALA A N 1
ATOM 2075 C CA . ALA A 1 269 ? -19.355 -6.726 12.107 1.00 97.69 269 ALA A CA 1
ATOM 2076 C C . ALA A 1 269 ? -19.714 -5.243 11.894 1.00 97.69 269 ALA A C 1
ATOM 2078 O O . ALA A 1 269 ? -20.407 -4.632 12.714 1.00 97.69 269 ALA A O 1
ATOM 2079 N N . ALA A 1 270 ? -19.284 -4.657 10.772 1.00 96.38 270 ALA A N 1
ATOM 2080 C CA . ALA A 1 270 ? -19.623 -3.285 10.412 1.00 96.38 270 ALA A CA 1
ATOM 2081 C C . ALA A 1 270 ? -21.129 -3.123 10.149 1.00 96.38 270 ALA A C 1
ATOM 2083 O O . ALA A 1 270 ? -21.722 -2.131 10.580 1.00 96.38 270 ALA A O 1
ATOM 2084 N N . ALA A 1 271 ? -21.758 -4.091 9.474 1.00 95.75 271 ALA A N 1
ATOM 2085 C CA . ALA A 1 271 ? -23.192 -4.085 9.195 1.00 95.75 271 ALA A CA 1
ATOM 2086 C C . ALA A 1 271 ? -24.016 -4.158 10.485 1.00 95.75 271 ALA A C 1
ATOM 2088 O O . ALA A 1 271 ? -24.913 -3.334 10.680 1.00 95.75 271 ALA A O 1
ATOM 2089 N N . ASP A 1 272 ? -23.663 -5.064 11.398 1.00 95.38 272 ASP A N 1
ATOM 2090 C CA . ASP A 1 272 ? -24.316 -5.189 12.703 1.00 95.38 272 ASP A CA 1
ATOM 2091 C C . ASP A 1 272 ? -24.193 -3.904 13.528 1.00 95.38 272 ASP A C 1
ATOM 2093 O O . ASP A 1 272 ? -25.164 -3.450 14.140 1.00 95.38 272 ASP A O 1
ATOM 2097 N N . SER A 1 273 ? -23.009 -3.284 13.524 1.00 94.31 273 SER A N 1
ATOM 2098 C CA . SER A 1 273 ? -22.777 -2.000 14.190 1.00 94.31 273 SER A CA 1
ATOM 2099 C C . SER A 1 273 ? -23.644 -0.884 13.592 1.00 94.31 273 SER A C 1
ATOM 2101 O O . SER A 1 273 ? -24.345 -0.170 14.317 1.00 94.31 273 SER A O 1
ATOM 2103 N N . ALA A 1 274 ? -23.675 -0.771 12.261 1.00 92.69 274 ALA A N 1
ATOM 2104 C CA . ALA A 1 274 ? -24.463 0.241 11.563 1.00 92.69 274 ALA A CA 1
ATOM 2105 C C . ALA A 1 274 ? -25.973 0.088 11.818 1.00 92.69 274 ALA A C 1
ATOM 2107 O O . ALA A 1 274 ? -26.655 1.087 12.056 1.00 92.69 274 ALA A O 1
ATOM 2108 N N . LEU A 1 275 ? -26.492 -1.144 11.826 1.00 91.94 275 LEU A N 1
ATOM 2109 C CA . LEU A 1 275 ? -27.902 -1.426 12.115 1.00 91.94 275 LEU A CA 1
ATOM 2110 C C . LEU A 1 275 ? -28.286 -1.011 13.542 1.00 91.94 275 LEU A C 1
ATOM 2112 O O . LEU A 1 275 ? -29.309 -0.346 13.733 1.00 91.94 275 LEU A O 1
ATOM 2116 N N . LYS A 1 276 ? -27.443 -1.316 14.537 1.00 89.88 276 LYS A N 1
ATOM 2117 C CA . LYS A 1 276 ? -27.664 -0.907 15.936 1.00 89.88 276 LYS A CA 1
ATOM 2118 C C . LYS A 1 276 ? -27.713 0.614 16.088 1.00 89.88 276 LYS A C 1
ATOM 2120 O O . LYS A 1 276 ? -28.607 1.125 16.757 1.00 89.88 276 LYS A O 1
ATOM 2125 N N . LEU A 1 277 ? -26.820 1.343 15.411 1.00 85.94 277 LEU A N 1
ATOM 2126 C CA . LEU A 1 277 ? -26.828 2.812 15.415 1.00 85.94 277 LEU A CA 1
ATOM 2127 C C . LEU A 1 277 ? -28.114 3.403 14.822 1.00 85.94 277 LEU A C 1
ATOM 2129 O O . LEU A 1 277 ? -28.562 4.453 15.270 1.00 85.94 277 LEU A O 1
ATOM 2133 N N . THR A 1 278 ? -28.714 2.752 13.821 1.00 79.50 278 THR A N 1
ATOM 2134 C CA . THR A 1 278 ? -29.987 3.219 13.244 1.00 79.50 278 THR A CA 1
ATOM 2135 C C . THR A 1 278 ? -31.210 2.908 14.103 1.00 79.50 278 THR A C 1
ATOM 2137 O O . THR A 1 278 ? -32.222 3.591 13.967 1.00 79.50 278 THR A O 1
ATOM 2140 N N . ALA A 1 279 ? -31.123 1.900 14.975 1.00 74.81 279 ALA A N 1
ATOM 2141 C CA . ALA A 1 279 ? -32.205 1.487 15.868 1.00 74.81 279 ALA A CA 1
ATOM 2142 C C . ALA A 1 279 ? -32.199 2.221 17.224 1.00 74.81 279 ALA A C 1
ATOM 2144 O O . ALA A 1 279 ? -33.191 2.160 17.949 1.00 74.81 279 ALA A O 1
ATOM 2145 N N . ALA A 1 280 ? -31.105 2.902 17.579 1.00 65.81 280 ALA A N 1
ATOM 2146 C CA . ALA A 1 280 ? -31.013 3.677 18.812 1.00 65.81 280 ALA A CA 1
ATOM 2147 C C . ALA A 1 280 ? -31.938 4.917 18.762 1.00 65.81 280 ALA A C 1
ATOM 2149 O O . ALA A 1 280 ? -31.955 5.616 17.742 1.00 65.81 280 ALA A O 1
ATOM 2150 N N . PRO A 1 281 ? -32.707 5.215 19.830 1.00 48.88 281 PRO A N 1
ATOM 2151 C CA . PRO A 1 281 ? -33.489 6.445 19.899 1.00 48.88 281 PRO A CA 1
ATOM 2152 C C . PRO A 1 281 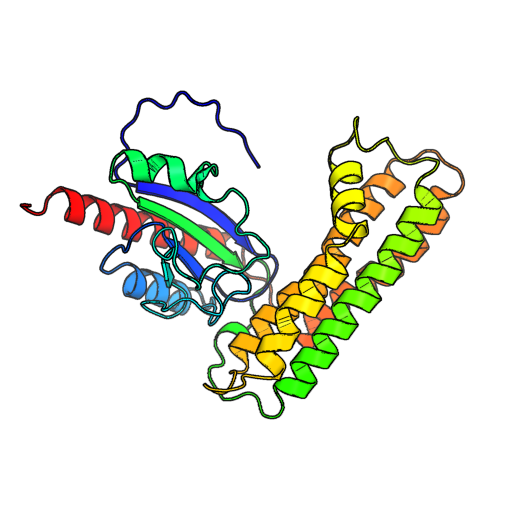? -32.554 7.663 19.842 1.00 48.88 281 PRO A C 1
ATOM 2154 O O . PRO A 1 281 ? -31.489 7.655 20.459 1.00 48.88 281 PRO A O 1
ATOM 2157 N N . ARG A 1 282 ? -32.944 8.669 19.051 1.00 52.88 282 ARG A N 1
ATOM 2158 C CA . ARG A 1 282 ? -32.232 9.949 18.929 1.00 52.88 282 ARG A CA 1
ATOM 2159 C C . ARG A 1 282 ? -32.415 10.819 20.160 1.00 52.88 282 ARG A C 1
ATOM 2161 O O . ARG A 1 282 ? -33.543 10.812 20.699 1.00 52.88 282 ARG A O 1
#

Foldseek 3Di:
DDPPDPDPPDLDLEAEAEEEAAEAFKAKEKQDDQPPLQVLLVVLCVVLVTAFADAAPQQNQAPAPHTRYHHDDPPPDPRGQPPPPPCPCVDPQVVSVVSVHMYMYIYHYQWYFNLRRFQAFDPQVLVLLLVLLVLLVVLLVQLVVLCVVCVVQFDDLVVDVLNVVLCVLNVCVSVSLSVSCVVCSVPCVVGDGSSNSVNSNSVSLVSSLSSLVSLLVRLVVTPDPCSVVSNVSSVVVNVVSVVCSCVVRVIDGRPVVSSVSSSVSSVVSSSVSSVVVVPDDD

Secondary structure (DSSP, 8-state):
-----S------SEEEEEEEEEEE-BEEEESS--TTHHHHHHHHHHHHTPPBPPS-GGGTTS--SBTTEEEPPPTT-TTS-TTT-TTGGGSTTTTGGGGT-EEEEEEEEEEE-GGGG--SBPSSHHHHHHHHHHHHHHHHHHHHHHHHHHGGGSPPTTT-HHHHHHHHIIIIIHHHHHHTTHHHHH---SPPBHHHHHHHHHHHHHHHHHHHHHHHHHHTT---TTHHHHHHHHHHHHHHHHHHHHHHTT-EEPPHHHHHHHHHHHHHHHHHHHHHHHHS--

Sequence (282 aa):
MLLLPARVRRRPVLQCSLHSVDAGGSWVQLTRELPGLAAAFGESAAELGIPLQHGTYDALYWDNPSPGIHVLPPPGSGARLAAGAENFDRSTWCAPSRYGAATAIVEVPMWATDLADDRTPHPHPATALRDLSRLVRDGGRQVTAVLDKARGFLPRPEDNALSRVLEWMADDLYDLVADSWTPLAEQSRPALTKADICALDVVARRQPLRAGGLLLRLLARSDDRAAPALHRELDALFTTWATDFAEALRLRWVPVSRQVEHQTRTVLAAADSALKLTAAPR

Radius of gyration: 20.18 Å; chains: 1; bounding box: 51×39×52 Å

pLDDT: mean 87.0, std 15.67, range [27.64, 98.81]